Protein AF-A0A7S1RMP9-F1 (afdb_monomer)

Organism: Alexandrium catenella (NCBI:txid2925)

Sequence (318 aa):
YTEWGRHAESTKCSEEAVRMVRQKVSQDRFLLADSLSLLVRLRLEQILGEVGEEAPPPLKGKEAERAARKCQKEAKEALICARDVEDKHMMGWLAWQLGEVELRLGGDIEVATEMAAKSAAAGVECHDTSLQAQAALLEAEIEFMNQNVAAAMQSAQRALALANSNCDQESEAMVLHFLEHMEESVSNEPSRAPQRQEEGEKAKPQQKAPSRKDFAGISSNLDADMRPGKLHGSKVDKESFMKVIAETALANVGLGTIDFDTPLVETGMDSLHGVALRNQLQSLTGRLLPASIIFDYPSQRAIVSHLVQQSEREQMAN

Mean predicted aligned error: 17.64 Å

Foldseek 3Di:
DDVVVVLVVQLVVLVVQLVCCVPPVVPQLVSNLVSLLSNLVSLLCLQVQPDDPPGDDHDDDPVSLVSLVVSLVSLVSSLVSCVVVVDLQSNLSSLLSNLVSCLSSVHDLVSNLVSLVSNLVSCVVVVPLLSNLSSLQSQLSSCVVVVNNVSSVVSLVSSCVSCVVVVPPVSNVSSVVVVVVSVVVVVPPDPDDDDDDDDDDDDDDDDDDDDPVVPPCVVPPPDDDDDPDAPPDDPPDLVNLLVQLQVLLCVLLVDPRDDQPDFSVVSVQDLVSLQSSQVSCCVRHVDDDDSCLCVVQRGSSSSSVVSVVVSVVVVVVD

Solvent-accessible surface area (backbone atoms only — not comparable to full-atom values): 17644 Å² total; per-residue (Å²): 132,57,73,53,61,53,51,60,49,47,47,50,52,33,52,50,48,42,51,44,36,62,71,76,42,71,80,47,37,58,62,45,18,53,37,30,51,55,39,36,52,53,46,51,45,53,48,68,31,76,58,68,100,71,35,60,76,46,55,62,69,73,60,30,55,52,50,39,58,50,41,53,50,42,31,53,48,19,32,53,25,21,57,77,62,68,42,53,59,55,33,13,54,33,23,33,53,36,14,51,48,21,59,77,58,76,49,52,63,68,57,18,53,54,19,19,54,48,8,31,52,25,11,62,75,65,70,34,48,64,50,30,14,52,16,26,36,51,45,12,55,53,29,42,76,69,69,36,58,70,57,14,50,54,28,33,52,50,12,38,54,32,9,61,74,68,69,36,63,67,56,33,51,54,39,51,54,52,52,52,56,50,53,54,57,66,70,66,58,75,84,76,74,88,79,89,81,84,88,90,80,96,73,78,89,79,77,80,80,83,53,83,71,76,63,73,46,76,93,75,65,94,72,89,88,88,72,82,80,72,58,67,95,59,92,76,49,72,66,59,48,47,50,51,48,51,54,44,49,30,74,64,54,75,56,75,94,76,61,51,79,47,47,43,57,83,68,67,42,48,75,68,43,34,43,51,43,43,52,53,48,24,66,45,52,74,42,95,67,63,78,56,46,56,74,79,26,38,18,56,53,46,43,41,53,49,55,51,52,52,54,55,51,53,62,74,74,106

Structure (mmCIF, N/CA/C/O backbone):
data_AF-A0A7S1RMP9-F1
#
_entry.id   AF-A0A7S1RMP9-F1
#
loop_
_atom_site.group_PDB
_atom_site.id
_atom_site.type_symbol
_atom_site.label_atom_id
_atom_site.label_alt_id
_atom_site.label_comp_id
_atom_site.label_asym_id
_atom_site.label_entity_id
_atom_site.label_seq_id
_atom_site.pdbx_PDB_ins_code
_atom_site.Cartn_x
_atom_site.Cartn_y
_atom_site.Cartn_z
_atom_site.occupancy
_atom_site.B_iso_or_equiv
_atom_site.auth_seq_id
_atom_site.auth_comp_id
_atom_site.auth_asym_id
_atom_site.auth_atom_id
_atom_site.pdbx_PDB_model_num
ATOM 1 N N . TYR A 1 1 ? -22.495 -16.527 -9.848 1.00 39.50 1 TYR A N 1
ATOM 2 C CA . TYR A 1 1 ? -21.085 -16.726 -9.482 1.00 39.50 1 TYR A CA 1
ATOM 3 C C . TYR A 1 1 ? -20.702 -15.532 -8.642 1.00 39.50 1 TYR A C 1
ATOM 5 O O . TYR A 1 1 ? -20.634 -14.434 -9.177 1.00 39.50 1 TYR A O 1
ATOM 13 N N . THR A 1 2 ? -20.651 -15.729 -7.328 1.00 40.12 2 THR A N 1
ATOM 14 C CA . THR A 1 2 ? -20.358 -14.686 -6.338 1.00 40.12 2 THR A CA 1
ATOM 15 C C . THR A 1 2 ? -18.968 -14.098 -6.577 1.00 40.12 2 THR A C 1
ATOM 17 O O . THR A 1 2 ? -18.116 -14.751 -7.191 1.00 40.12 2 THR A O 1
ATOM 20 N N . GLU A 1 3 ? -18.729 -12.869 -6.119 1.00 42.94 3 GLU A N 1
ATOM 21 C CA . GLU A 1 3 ? -17.408 -12.219 -6.179 1.00 42.94 3 GLU A CA 1
ATOM 22 C C . GLU A 1 3 ? -16.313 -13.124 -5.603 1.00 42.94 3 GLU A C 1
ATOM 24 O O . GLU A 1 3 ? -15.242 -13.257 -6.190 1.00 42.94 3 GLU A O 1
ATOM 29 N N . TRP A 1 4 ? -16.646 -13.901 -4.575 1.00 47.25 4 TRP A N 1
ATOM 30 C CA . TRP A 1 4 ? -15.780 -14.913 -3.981 1.00 47.25 4 TRP A CA 1
ATOM 31 C C . TRP A 1 4 ? -15.295 -16.018 -4.935 1.00 47.25 4 TRP A C 1
ATOM 33 O O . TRP A 1 4 ? -14.116 -16.379 -4.915 1.00 47.25 4 TRP A O 1
ATOM 43 N N . GLY A 1 5 ? -16.177 -16.553 -5.789 1.00 50.34 5 GLY A N 1
ATOM 44 C CA . GLY A 1 5 ? -15.786 -17.556 -6.785 1.00 50.34 5 GLY A CA 1
ATOM 45 C C . GLY A 1 5 ? -14.704 -17.013 -7.720 1.00 50.34 5 GLY A C 1
ATOM 46 O O . GLY A 1 5 ? -13.762 -17.729 -8.043 1.00 50.34 5 GLY A O 1
ATOM 47 N N . ARG A 1 6 ? -14.783 -15.714 -8.041 1.00 56.53 6 ARG A N 1
ATOM 48 C CA . ARG A 1 6 ? -13.770 -15.004 -8.827 1.00 56.53 6 ARG A CA 1
ATOM 49 C C . ARG A 1 6 ? -12.472 -14.802 -8.040 1.00 56.53 6 ARG A C 1
ATOM 51 O O . ARG A 1 6 ? -11.421 -15.047 -8.608 1.00 56.53 6 ARG A O 1
ATOM 58 N N . HIS A 1 7 ? -12.507 -14.456 -6.749 1.00 59.31 7 HIS A N 1
ATOM 59 C CA . HIS A 1 7 ? -11.287 -14.292 -5.932 1.00 59.31 7 HIS A CA 1
ATOM 60 C C . HIS A 1 7 ? -10.522 -15.606 -5.698 1.00 59.31 7 HIS A C 1
ATOM 62 O O . HIS A 1 7 ? -9.305 -15.652 -5.869 1.00 59.31 7 HIS A O 1
ATOM 68 N N . ALA A 1 8 ? -11.208 -16.700 -5.353 1.00 61.12 8 ALA A N 1
ATOM 69 C CA . ALA A 1 8 ? -10.554 -17.996 -5.146 1.00 61.12 8 ALA A CA 1
ATOM 70 C C . ALA A 1 8 ? -9.988 -18.582 -6.453 1.00 61.12 8 ALA A C 1
ATOM 72 O O . ALA A 1 8 ? -8.940 -19.235 -6.442 1.00 61.12 8 ALA A O 1
ATOM 73 N N . GLU A 1 9 ?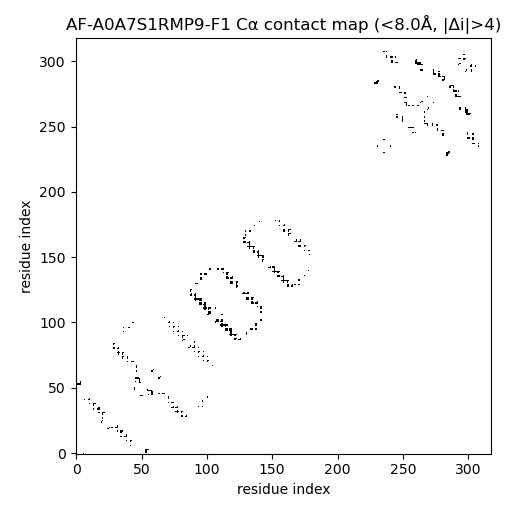 -10.669 -18.350 -7.578 1.00 69.44 9 GLU A N 1
ATOM 74 C CA . GLU A 1 9 ? -10.139 -18.647 -8.911 1.00 69.44 9 GLU A CA 1
ATOM 75 C C . GLU A 1 9 ? -8.943 -17.746 -9.241 1.00 69.44 9 GLU A C 1
ATOM 77 O O . GLU A 1 9 ? -7.921 -18.267 -9.676 1.00 69.44 9 GLU A O 1
ATOM 82 N N . SER A 1 10 ? -8.997 -16.446 -8.931 1.00 75.50 10 SER A N 1
ATOM 83 C CA . SE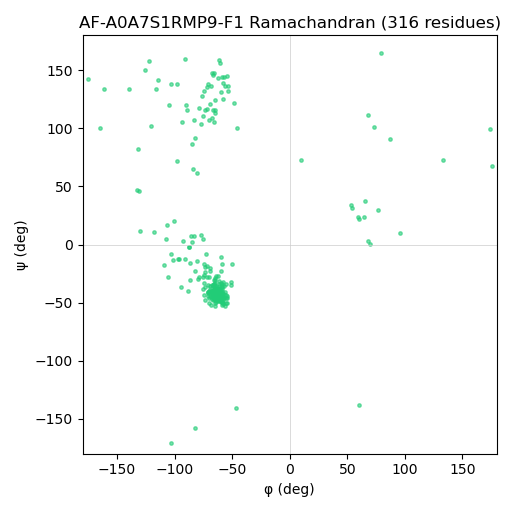R A 1 10 ? -7.879 -15.510 -9.115 1.00 75.50 10 SER A CA 1
ATOM 84 C C . SER A 1 10 ? -6.627 -15.932 -8.347 1.00 75.50 10 SER A C 1
ATOM 86 O O . SER A 1 10 ? -5.548 -15.963 -8.933 1.00 75.50 10 SER A O 1
ATOM 88 N N . THR A 1 11 ? -6.737 -16.338 -7.077 1.00 79.69 11 THR A N 1
ATOM 89 C CA . THR A 1 11 ? -5.570 -16.813 -6.311 1.00 79.69 11 THR A CA 1
ATOM 90 C C . THR A 1 11 ? -4.973 -18.074 -6.932 1.00 79.69 11 THR A C 1
ATOM 92 O O . THR A 1 11 ? -3.756 -18.158 -7.088 1.00 79.69 11 THR A O 1
ATOM 95 N N . LYS A 1 12 ? -5.802 -19.045 -7.343 1.00 80.94 12 LYS A N 1
ATOM 96 C CA . LYS A 1 12 ? -5.326 -20.271 -8.012 1.00 80.94 12 LYS A CA 1
ATOM 97 C C . LYS A 1 12 ? -4.654 -19.971 -9.351 1.00 80.94 12 LYS A C 1
ATOM 99 O O . LYS A 1 12 ? -3.574 -20.497 -9.610 1.00 80.94 12 LYS A O 1
ATOM 104 N N . CYS A 1 13 ? -5.253 -19.104 -10.165 1.00 81.31 13 CYS A N 1
ATOM 105 C CA . CYS A 1 13 ? -4.677 -18.647 -11.428 1.00 81.31 13 CYS A CA 1
ATOM 106 C C . CYS A 1 13 ? -3.318 -17.966 -11.203 1.00 81.31 13 CYS A C 1
ATOM 108 O O . CYS A 1 13 ? -2.358 -18.275 -11.906 1.00 81.31 13 CYS A O 1
ATOM 110 N N . SER A 1 14 ? -3.201 -17.111 -10.183 1.00 83.06 14 SER A N 1
ATOM 111 C CA . SER A 1 14 ? -1.939 -16.458 -9.808 1.00 83.06 14 SER A CA 1
ATOM 112 C C . SER A 1 14 ? -0.886 -17.455 -9.303 1.00 83.06 14 SER A C 1
ATOM 114 O O . SER A 1 14 ? 0.288 -17.350 -9.658 1.00 83.06 14 SER A O 1
ATOM 116 N N . GLU A 1 15 ? -1.273 -18.481 -8.535 1.00 87.31 15 GLU A N 1
ATOM 117 C CA . GLU A 1 15 ? -0.360 -19.563 -8.131 1.00 87.31 15 GLU A CA 1
ATOM 118 C C . GLU A 1 15 ? 0.159 -20.368 -9.333 1.00 87.31 15 GLU A C 1
ATOM 120 O O . GLU A 1 15 ? 1.349 -20.704 -9.396 1.00 87.31 15 GLU A O 1
ATOM 125 N N . GLU A 1 16 ? -0.714 -20.676 -10.293 1.00 85.75 16 GLU A N 1
ATOM 126 C CA . GLU A 1 16 ? -0.336 -21.345 -11.538 1.00 85.75 16 GLU A CA 1
ATOM 127 C C . GLU A 1 16 ? 0.578 -20.468 -12.395 1.00 85.75 16 GLU A C 1
ATOM 129 O O . GLU A 1 16 ? 1.586 -20.971 -12.897 1.00 85.75 16 GLU A O 1
ATOM 134 N N . ALA A 1 17 ? 0.302 -19.165 -12.491 1.00 83.44 17 ALA A N 1
ATOM 135 C CA . ALA A 1 17 ? 1.151 -18.207 -13.192 1.00 83.44 17 ALA A CA 1
ATOM 136 C C . ALA A 1 17 ? 2.565 -18.174 -12.593 1.00 83.44 17 ALA A C 1
ATOM 138 O O . ALA A 1 17 ? 3.534 -18.432 -13.308 1.00 83.44 17 ALA A O 1
ATOM 139 N N . VAL A 1 18 ? 2.699 -17.997 -11.272 1.00 87.25 18 VAL A N 1
ATOM 140 C CA . VAL A 1 18 ? 4.004 -18.035 -10.581 1.00 87.25 18 VAL A CA 1
ATOM 141 C C . VAL A 1 18 ? 4.720 -19.366 -10.827 1.00 87.25 18 VAL A C 1
ATOM 143 O O . VAL A 1 18 ? 5.924 -19.397 -11.102 1.00 87.25 18 VAL A O 1
ATOM 146 N N . ARG A 1 19 ? 3.999 -20.495 -10.774 1.00 89.06 19 ARG A N 1
ATOM 147 C CA . ARG A 1 19 ? 4.573 -21.816 -11.071 1.00 89.06 19 ARG A CA 1
ATOM 148 C C . ARG A 1 19 ? 5.077 -21.903 -12.511 1.00 89.06 19 ARG A C 1
ATOM 150 O O . ARG A 1 19 ? 6.158 -22.448 -12.736 1.00 89.06 19 ARG A O 1
ATOM 157 N N . MET A 1 20 ? 4.316 -21.391 -13.473 1.00 85.31 20 MET A N 1
ATOM 158 C CA . MET A 1 20 ? 4.696 -21.377 -14.882 1.00 85.31 20 MET A CA 1
ATOM 159 C C . MET A 1 20 ? 5.908 -20.486 -15.131 1.00 85.31 20 MET A C 1
ATOM 161 O O . MET A 1 20 ? 6.823 -20.934 -15.819 1.00 85.31 20 MET A O 1
ATOM 165 N N . VAL A 1 21 ? 5.963 -19.290 -14.541 1.00 84.62 21 VAL A N 1
ATOM 166 C CA . VAL A 1 21 ? 7.116 -18.382 -14.655 1.00 84.62 21 VAL A CA 1
ATOM 167 C C . VAL A 1 21 ? 8.371 -19.054 -14.100 1.00 84.62 21 VAL A C 1
ATOM 169 O O . VAL A 1 21 ? 9.366 -19.166 -14.815 1.00 84.62 21 VAL A O 1
ATOM 172 N N . ARG A 1 22 ? 8.296 -19.649 -12.899 1.00 85.56 22 ARG A N 1
ATOM 173 C CA . ARG A 1 22 ? 9.414 -20.407 -12.302 1.00 85.56 22 ARG A CA 1
ATOM 174 C C . ARG A 1 22 ? 9.913 -21.558 -13.185 1.00 85.56 22 ARG A C 1
ATOM 176 O O . ARG A 1 22 ? 11.105 -21.850 -13.179 1.00 85.56 22 ARG A O 1
ATOM 183 N N . GLN A 1 23 ? 9.019 -22.238 -13.907 1.00 84.25 23 GLN A N 1
ATOM 184 C CA . GLN A 1 23 ? 9.362 -23.417 -14.715 1.00 84.25 23 GLN A CA 1
ATOM 185 C C . GLN A 1 23 ? 9.800 -23.093 -16.148 1.00 84.25 23 GLN A C 1
ATOM 187 O O . GLN A 1 23 ? 10.684 -23.764 -16.674 1.00 84.25 23 GLN A O 1
ATOM 192 N N . LYS A 1 24 ? 9.144 -22.131 -16.803 1.00 71.69 24 LYS A N 1
ATOM 193 C CA . LYS A 1 24 ? 9.275 -21.874 -18.248 1.00 71.69 24 LYS A CA 1
ATOM 194 C C . LYS A 1 24 ? 10.089 -20.629 -18.572 1.00 71.69 24 LYS A C 1
ATOM 196 O O . LYS A 1 24 ? 10.684 -20.576 -19.641 1.00 71.69 24 LYS A O 1
ATOM 20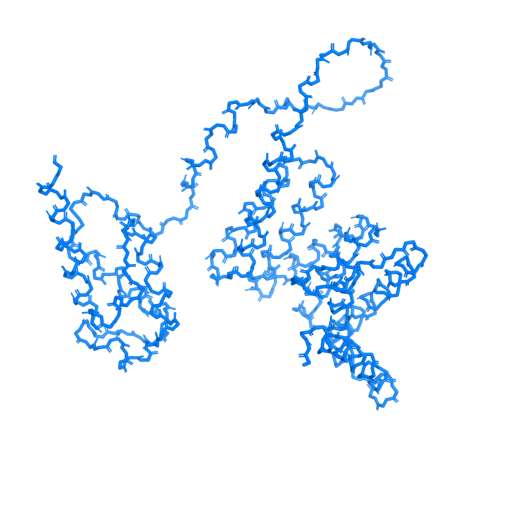1 N N . VAL A 1 25 ? 10.104 -19.648 -17.673 1.00 62.50 25 VAL A N 1
ATOM 202 C CA . VAL A 1 25 ? 10.737 -18.339 -17.880 1.00 62.50 25 VAL A CA 1
ATOM 203 C C . VAL A 1 25 ? 11.618 -18.017 -16.672 1.00 62.50 25 VAL A C 1
ATOM 205 O O . VAL A 1 25 ? 11.587 -16.925 -16.122 1.00 62.50 25 VAL A O 1
ATOM 208 N N . SER A 1 26 ? 12.410 -19.000 -16.232 1.00 61.75 26 SER A N 1
ATOM 209 C CA . SER A 1 26 ? 13.192 -18.939 -14.988 1.00 61.75 26 SER A CA 1
ATOM 210 C C . SER A 1 26 ? 14.211 -17.791 -14.921 1.00 61.75 26 SER A C 1
ATOM 212 O O . SER A 1 26 ? 14.771 -17.546 -13.855 1.00 61.75 26 SER A O 1
ATOM 214 N N . GLN A 1 27 ? 14.452 -17.097 -16.038 1.00 69.69 27 GLN A N 1
ATOM 215 C CA . GLN A 1 27 ? 15.348 -15.945 -16.132 1.00 69.69 27 GLN A CA 1
ATOM 216 C C . GLN A 1 27 ? 14.628 -14.588 -16.140 1.00 69.69 27 GLN A C 1
ATOM 218 O O . GLN A 1 27 ? 15.292 -13.575 -15.936 1.00 69.69 27 GLN A O 1
ATOM 223 N N . ASP A 1 28 ? 13.305 -14.535 -16.336 1.00 84.94 28 ASP A N 1
ATOM 224 C CA . ASP A 1 28 ? 12.565 -13.268 -16.315 1.00 84.94 28 ASP A CA 1
ATOM 225 C C . ASP A 1 28 ? 12.199 -12.897 -14.875 1.00 84.94 28 ASP A C 1
ATOM 227 O O . ASP A 1 28 ? 11.150 -13.257 -14.331 1.00 84.94 28 ASP A O 1
ATOM 231 N N . ARG A 1 29 ? 13.149 -12.215 -14.229 1.00 86.69 29 ARG A N 1
ATOM 232 C CA . ARG A 1 29 ? 13.037 -11.752 -12.845 1.00 86.69 29 ARG A CA 1
ATOM 233 C C . ARG A 1 29 ? 11.930 -10.715 -12.665 1.00 86.69 29 ARG A C 1
ATOM 235 O O . ARG A 1 29 ? 11.300 -10.720 -11.612 1.00 86.69 29 ARG A O 1
ATOM 242 N N . PHE A 1 30 ? 11.672 -9.883 -13.674 1.00 87.44 30 PHE A N 1
ATOM 243 C CA . PHE A 1 30 ? 10.626 -8.862 -13.617 1.00 87.44 30 PHE A CA 1
ATOM 244 C C . PHE A 1 30 ? 9.248 -9.518 -13.593 1.00 87.44 30 PHE A C 1
ATOM 246 O O . PHE A 1 30 ? 8.470 -9.289 -12.669 1.00 87.44 30 PHE A O 1
ATOM 253 N N . LEU A 1 31 ? 8.981 -10.417 -14.545 1.00 86.19 31 LEU A N 1
ATOM 254 C CA . LEU A 1 31 ? 7.705 -11.128 -14.613 1.00 86.19 31 LEU A CA 1
ATOM 255 C C . LEU A 1 31 ? 7.454 -11.973 -13.357 1.00 86.19 31 LEU A C 1
ATOM 257 O O . LEU A 1 31 ? 6.317 -12.085 -12.897 1.00 86.19 31 LEU A O 1
ATOM 261 N N . LEU A 1 32 ? 8.509 -12.562 -12.784 1.00 87.38 32 LEU A N 1
ATOM 262 C CA . LEU A 1 32 ? 8.403 -13.300 -11.527 1.00 87.38 32 LEU A CA 1
ATOM 263 C C . LEU A 1 32 ? 8.071 -12.379 -10.345 1.00 87.38 32 LEU A C 1
ATOM 265 O O . LEU A 1 32 ? 7.216 -12.741 -9.539 1.00 87.38 32 LEU A O 1
ATOM 269 N N . ALA A 1 33 ? 8.717 -11.214 -10.245 1.00 86.75 33 ALA A N 1
ATOM 270 C CA . ALA A 1 33 ? 8.448 -10.232 -9.196 1.00 86.75 33 ALA A CA 1
ATOM 271 C C . ALA A 1 33 ? 7.000 -9.721 -9.259 1.00 86.75 33 ALA A C 1
ATOM 273 O O . ALA A 1 33 ? 6.304 -9.741 -8.244 1.00 86.75 33 ALA A O 1
ATOM 274 N N . ASP A 1 34 ? 6.528 -9.359 -10.452 1.00 86.75 34 ASP A N 1
ATOM 275 C CA . ASP A 1 34 ? 5.163 -8.873 -10.687 1.00 86.75 34 ASP A CA 1
ATOM 276 C C . ASP A 1 34 ? 4.109 -9.950 -10.367 1.00 86.75 34 ASP A C 1
ATOM 278 O O . ASP A 1 34 ? 3.168 -9.728 -9.601 1.00 86.75 34 ASP A O 1
ATOM 282 N N . SER A 1 35 ? 4.336 -11.183 -10.836 1.00 87.38 35 SER A N 1
ATOM 283 C CA . SER A 1 35 ? 3.447 -12.318 -10.543 1.00 87.38 35 SER A CA 1
ATOM 284 C C . SER A 1 35 ? 3.378 -12.638 -9.044 1.00 87.38 35 SER A C 1
ATOM 286 O O . SER A 1 35 ? 2.315 -12.984 -8.524 1.00 87.38 35 SER A O 1
ATOM 288 N N . LEU A 1 36 ? 4.510 -12.545 -8.333 1.00 90.19 36 LEU A N 1
ATOM 289 C CA . LEU A 1 36 ? 4.552 -12.733 -6.883 1.00 90.19 36 LEU A CA 1
ATOM 290 C C . LEU A 1 36 ? 3.859 -11.581 -6.143 1.00 90.19 36 LEU A C 1
ATOM 292 O O . LEU A 1 36 ? 3.151 -11.856 -5.178 1.00 90.19 36 LEU A O 1
ATOM 296 N N . SER A 1 37 ? 4.002 -10.334 -6.607 1.00 89.12 37 SER A N 1
ATOM 297 C CA . SER A 1 37 ? 3.312 -9.162 -6.045 1.00 89.12 37 SER A CA 1
ATOM 298 C C . SER A 1 37 ? 1.796 -9.358 -6.031 1.00 89.12 37 SER A C 1
ATOM 300 O O . SER A 1 37 ? 1.147 -9.227 -4.990 1.00 89.12 37 SER A O 1
ATOM 302 N N . LEU A 1 38 ? 1.234 -9.759 -7.176 1.00 88.06 38 LEU A N 1
ATOM 303 C CA . LEU A 1 38 ? -0.198 -10.016 -7.305 1.00 88.06 38 LEU A CA 1
ATOM 304 C C . LEU A 1 38 ? -0.655 -11.168 -6.399 1.00 88.06 38 LEU A C 1
ATOM 306 O O . LEU A 1 38 ? -1.686 -11.071 -5.733 1.00 88.06 38 LEU A O 1
ATOM 310 N N . LEU A 1 39 ? 0.116 -12.259 -6.346 1.00 88.38 39 LEU A N 1
ATOM 311 C CA . LEU A 1 39 ? -0.203 -13.408 -5.498 1.00 88.38 39 LEU A CA 1
ATOM 312 C C . LEU A 1 39 ? -0.188 -13.052 -4.004 1.00 88.38 39 LEU A C 1
ATOM 314 O O . LEU A 1 39 ? -1.047 -13.525 -3.258 1.00 88.38 39 LEU A O 1
ATOM 318 N N . VAL A 1 40 ? 0.775 -12.238 -3.568 1.00 90.56 40 VAL A N 1
ATOM 319 C CA . VAL A 1 40 ? 0.899 -11.785 -2.177 1.00 90.56 40 VAL A CA 1
ATOM 320 C C . VAL A 1 40 ? -0.318 -10.959 -1.769 1.00 90.56 40 VAL A C 1
ATOM 322 O O . VAL A 1 40 ? -0.926 -11.281 -0.749 1.00 90.56 40 VAL A O 1
ATOM 325 N N . ARG A 1 41 ? -0.732 -9.983 -2.588 1.00 88.38 41 ARG A N 1
ATOM 326 C CA . ARG A 1 41 ? -1.935 -9.169 -2.331 1.00 88.38 41 ARG A CA 1
ATOM 327 C C . ARG A 1 41 ? -3.189 -10.023 -2.160 1.00 88.38 41 ARG A C 1
ATOM 329 O O . ARG A 1 41 ? -3.836 -9.971 -1.120 1.00 88.38 41 ARG A O 1
ATOM 336 N N . LEU A 1 42 ? -3.465 -10.897 -3.131 1.00 84.44 42 LEU A N 1
ATOM 337 C CA . LEU A 1 42 ? -4.641 -11.778 -3.099 1.00 84.44 42 LEU A CA 1
ATOM 338 C C . LEU A 1 42 ? -4.657 -12.694 -1.867 1.00 84.44 42 LEU A C 1
ATOM 340 O O . LEU A 1 42 ? -5.712 -13.030 -1.330 1.00 84.44 42 LEU A O 1
ATOM 344 N N . ARG A 1 43 ? -3.482 -13.131 -1.406 1.00 87.00 43 ARG A N 1
ATOM 345 C CA . ARG A 1 43 ? -3.380 -13.941 -0.191 1.00 87.00 43 ARG A CA 1
ATOM 346 C C . ARG A 1 43 ? -3.551 -13.138 1.079 1.00 87.00 43 ARG A C 1
ATOM 348 O O . ARG A 1 43 ? -4.128 -13.676 2.019 1.00 87.00 43 ARG A O 1
ATOM 355 N N . LEU A 1 44 ? -3.030 -11.917 1.130 1.00 85.81 44 LEU A N 1
ATOM 356 C CA . LEU A 1 44 ? -3.220 -11.033 2.271 1.00 85.81 44 LEU A CA 1
ATOM 357 C C . LEU A 1 44 ? -4.719 -10.795 2.492 1.00 85.81 44 LEU A C 1
ATOM 359 O O . LEU A 1 44 ? -5.224 -11.100 3.571 1.00 85.81 44 LEU A O 1
ATOM 363 N N . GLU A 1 45 ? -5.439 -10.436 1.426 1.00 80.88 45 GLU A N 1
ATOM 364 C CA . GLU A 1 45 ? -6.902 -10.291 1.416 1.00 80.88 45 GLU A CA 1
ATOM 365 C C . GLU A 1 45 ? -7.610 -11.566 1.907 1.00 80.88 45 GLU A C 1
ATOM 367 O O .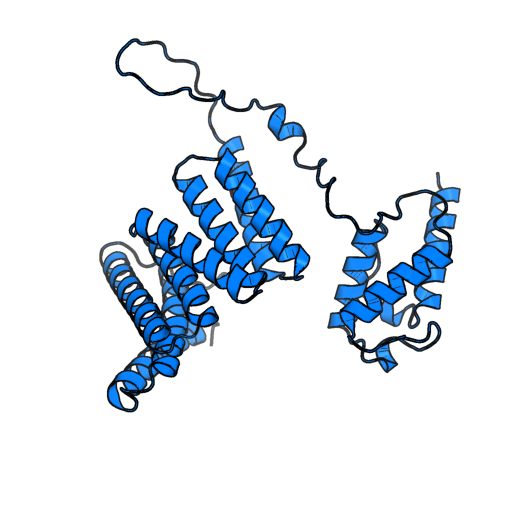 GLU A 1 45 ? -8.500 -11.513 2.756 1.00 80.88 45 GLU A O 1
ATOM 372 N N . GLN A 1 46 ? -7.185 -12.741 1.425 1.00 79.81 46 GLN A N 1
ATOM 373 C CA . GLN A 1 46 ? -7.768 -14.024 1.825 1.00 79.81 46 GLN A CA 1
ATOM 374 C C . GLN A 1 46 ? -7.510 -14.375 3.300 1.00 79.81 46 GLN A C 1
ATOM 376 O O . GLN A 1 46 ? -8.343 -15.027 3.933 1.00 79.81 46 GLN A O 1
ATOM 381 N N . ILE A 1 47 ? -6.344 -14.015 3.840 1.00 82.31 47 ILE A N 1
ATOM 382 C CA . ILE A 1 47 ? -5.982 -14.305 5.232 1.00 82.31 47 ILE A CA 1
ATOM 383 C C . ILE A 1 47 ? -6.737 -13.372 6.185 1.00 82.31 47 ILE A C 1
ATOM 385 O O . ILE A 1 47 ? -7.241 -13.853 7.202 1.00 82.31 47 ILE A O 1
ATOM 389 N N . LEU A 1 48 ? -6.825 -12.080 5.852 1.00 77.00 48 LEU A N 1
ATOM 390 C CA . LEU A 1 48 ? -7.459 -11.055 6.687 1.00 77.00 48 LEU A CA 1
ATOM 391 C C . LEU A 1 48 ? -8.993 -11.061 6.578 1.00 77.00 48 LEU A C 1
ATOM 393 O O . LEU A 1 48 ? -9.672 -10.774 7.561 1.00 77.00 48 LEU A O 1
ATOM 397 N N . GLY A 1 49 ? -9.545 -11.469 5.431 1.00 69.25 49 GLY A N 1
ATOM 398 C CA . GLY A 1 49 ? -10.992 -11.518 5.202 1.00 69.25 49 GLY A CA 1
ATOM 399 C C . GLY A 1 49 ? -11.619 -10.143 4.936 1.00 69.25 49 GLY A C 1
ATOM 400 O O . GLY A 1 49 ? -12.778 -9.934 5.277 1.00 69.25 49 GLY A O 1
ATOM 401 N N . GLU A 1 50 ? -10.867 -9.209 4.349 1.00 59.16 50 GLU A N 1
ATOM 402 C CA . GLU A 1 50 ? -11.220 -7.778 4.256 1.00 59.16 50 GLU A CA 1
ATOM 403 C C . GLU A 1 50 ? -12.170 -7.393 3.093 1.00 59.16 50 GLU A C 1
ATOM 405 O O . GLU A 1 50 ? -12.429 -6.210 2.898 1.00 59.16 50 GLU A O 1
ATOM 410 N N . VAL A 1 51 ? -12.749 -8.335 2.326 1.00 50.72 51 VAL A N 1
ATOM 411 C CA . VAL A 1 51 ? -13.524 -7.989 1.105 1.00 50.72 51 VAL A CA 1
ATOM 412 C C . VAL A 1 51 ? -14.989 -8.449 1.125 1.00 50.72 51 VAL A C 1
ATOM 414 O O . VAL A 1 51 ? -15.297 -9.593 0.791 1.00 50.72 51 VAL A O 1
ATOM 417 N N . GLY A 1 52 ? -15.895 -7.499 1.395 1.00 48.38 52 GLY A N 1
ATOM 418 C CA . GLY A 1 52 ? -17.336 -7.574 1.099 1.00 48.38 52 GLY A CA 1
ATOM 419 C C . GLY A 1 52 ? -18.186 -8.402 2.075 1.00 48.38 52 GLY A C 1
ATOM 420 O O . GLY A 1 52 ? -17.679 -9.211 2.845 1.00 48.38 52 GLY A O 1
ATOM 421 N N . GLU A 1 53 ? -19.516 -8.234 2.024 1.00 46.28 53 GLU A N 1
ATOM 422 C CA . GLU A 1 53 ? -20.473 -8.988 2.866 1.00 46.28 53 GLU A CA 1
ATOM 423 C C . GLU A 1 53 ? -20.392 -10.521 2.662 1.00 46.28 53 GLU A C 1
ATOM 425 O O . GLU A 1 53 ? -20.853 -11.288 3.508 1.00 46.28 53 GLU A O 1
ATOM 430 N N . GLU A 1 54 ? -19.770 -10.974 1.565 1.00 50.28 54 GLU A N 1
ATOM 431 C CA . GLU A 1 54 ? -19.532 -12.383 1.218 1.00 50.28 54 GLU A CA 1
ATOM 432 C C . GLU A 1 54 ? -18.060 -12.832 1.394 1.00 50.28 54 GLU A C 1
ATOM 434 O O . GLU A 1 54 ? -17.669 -13.876 0.857 1.00 50.28 54 GLU A O 1
ATOM 439 N N . ALA A 1 55 ? -17.230 -12.077 2.130 1.00 52.19 55 ALA A N 1
ATOM 440 C CA . ALA A 1 55 ? -15.841 -12.447 2.417 1.00 52.19 55 ALA A CA 1
ATOM 441 C C . ALA A 1 55 ? -15.753 -13.859 3.034 1.00 52.19 55 ALA A C 1
ATOM 443 O O . ALA A 1 55 ? -16.532 -14.195 3.937 1.00 52.19 55 ALA A O 1
ATOM 444 N N . PRO A 1 56 ? -14.797 -14.712 2.612 1.00 54.53 56 PRO A N 1
ATOM 445 C CA . PRO A 1 56 ? -14.574 -15.972 3.297 1.00 54.53 56 PRO A CA 1
ATOM 446 C C . PRO A 1 56 ? -14.139 -15.679 4.736 1.00 54.53 56 PRO A C 1
ATOM 448 O O . PRO A 1 56 ? -13.386 -14.731 4.968 1.00 54.53 56 PRO A O 1
ATOM 451 N N . PRO A 1 57 ? -14.568 -16.495 5.715 1.00 59.62 57 PRO A N 1
ATOM 452 C CA . PRO A 1 57 ? -14.119 -16.309 7.081 1.00 59.62 57 PRO A CA 1
ATOM 453 C C . PRO A 1 57 ? -12.586 -16.397 7.122 1.00 59.62 57 PRO A C 1
ATOM 455 O O . PRO A 1 57 ? -12.017 -17.275 6.460 1.00 59.62 57 PRO A O 1
ATOM 458 N N . PRO A 1 58 ? -11.919 -15.532 7.907 1.00 66.88 58 PRO A N 1
ATOM 459 C CA . PRO A 1 58 ? -10.467 -15.529 7.993 1.00 66.88 58 PRO A CA 1
ATOM 460 C C . PRO A 1 58 ? -9.964 -16.909 8.418 1.00 66.88 58 PRO A C 1
ATOM 462 O O . PRO A 1 58 ? -10.603 -17.602 9.225 1.00 66.88 58 PRO A O 1
ATOM 465 N N . LEU A 1 59 ? -8.810 -17.312 7.880 1.00 70.12 59 LEU A N 1
ATOM 466 C CA . LEU A 1 59 ? -8.153 -18.550 8.297 1.00 70.12 59 LEU A CA 1
ATOM 467 C C . LEU A 1 59 ? -7.865 -18.484 9.804 1.00 70.12 59 LEU A C 1
ATOM 469 O O . LEU A 1 59 ? -7.518 -17.431 10.338 1.00 70.12 59 LEU A O 1
ATOM 473 N N . LYS A 1 60 ? -7.976 -19.615 10.513 1.00 74.31 60 LYS A N 1
ATOM 474 C CA . LYS A 1 60 ? -7.743 -19.669 11.968 1.00 74.31 60 LYS A CA 1
ATOM 475 C C . LYS A 1 60 ? -6.707 -20.718 12.357 1.00 74.31 60 LYS A C 1
ATOM 477 O O . LYS A 1 60 ? -6.555 -21.756 11.714 1.00 74.31 60 LYS A O 1
ATOM 482 N N . GLY A 1 61 ? -6.007 -20.449 13.458 1.00 80.38 61 GLY A N 1
ATOM 483 C CA . GLY A 1 61 ? -5.042 -21.367 14.060 1.00 80.38 61 GLY A CA 1
ATOM 484 C C . GLY A 1 61 ? -3.887 -21.731 13.123 1.00 80.38 61 GLY A C 1
ATOM 485 O O . GLY A 1 61 ? -3.352 -20.890 12.405 1.00 80.38 61 GLY A O 1
ATOM 486 N N . LYS A 1 62 ? -3.509 -23.013 13.110 1.00 83.19 62 LYS A N 1
ATOM 487 C CA . LYS A 1 62 ? -2.319 -23.499 12.387 1.00 83.19 62 LYS A CA 1
ATOM 488 C C . LYS A 1 62 ? -2.379 -23.305 10.869 1.00 83.19 62 LYS A C 1
ATOM 490 O O . LYS A 1 62 ? -1.332 -23.221 10.229 1.00 83.19 62 LYS A O 1
ATOM 495 N N . GLU A 1 63 ? -3.573 -23.267 10.278 1.00 80.62 63 GLU A N 1
ATOM 496 C CA . GLU A 1 63 ? -3.725 -23.019 8.839 1.00 80.62 63 GLU A CA 1
ATOM 497 C C . GLU A 1 63 ? -3.403 -21.566 8.486 1.00 80.62 63 GLU A C 1
ATOM 499 O O . GLU A 1 63 ? -2.670 -21.333 7.524 1.00 80.62 63 GLU A O 1
ATOM 504 N N . ALA A 1 64 ? -3.853 -20.614 9.311 1.00 80.00 64 ALA A N 1
ATOM 505 C CA . ALA A 1 64 ? -3.519 -19.199 9.169 1.00 80.00 64 ALA A CA 1
ATOM 506 C C . ALA A 1 64 ? -2.010 -18.966 9.304 1.00 80.00 64 ALA A C 1
ATOM 508 O O . ALA A 1 64 ? -1.400 -18.362 8.428 1.00 80.00 64 ALA A O 1
ATOM 509 N N . GLU A 1 65 ? -1.380 -19.541 10.334 1.00 82.56 65 GLU A N 1
ATOM 510 C CA . GLU A 1 65 ? 0.072 -19.433 10.544 1.00 82.56 65 GLU A CA 1
ATOM 511 C C . GLU A 1 65 ? 0.872 -19.985 9.355 1.00 82.56 65 GLU A C 1
ATOM 513 O O . GLU A 1 65 ? 1.892 -19.424 8.946 1.00 82.56 65 GLU A O 1
ATOM 518 N N . ARG A 1 66 ? 0.421 -21.104 8.774 1.00 87.12 66 ARG A N 1
ATOM 519 C CA . ARG A 1 66 ? 1.077 -21.704 7.608 1.00 87.12 66 ARG A CA 1
ATOM 520 C C . ARG A 1 66 ? 0.905 -20.839 6.360 1.00 87.12 66 ARG A C 1
ATOM 522 O O . ARG A 1 66 ? 1.869 -20.700 5.604 1.00 87.12 66 ARG A O 1
ATOM 529 N N . ALA A 1 67 ? -0.288 -20.287 6.144 1.00 86.12 67 ALA A N 1
ATOM 530 C CA . ALA A 1 67 ? -0.573 -19.381 5.035 1.00 86.12 67 ALA A CA 1
ATOM 531 C C . ALA A 1 67 ? 0.242 -18.084 5.153 1.00 86.12 67 ALA A C 1
ATOM 533 O O . ALA A 1 67 ? 0.900 -17.701 4.186 1.00 86.12 67 ALA A O 1
ATOM 534 N N . ALA A 1 68 ? 0.310 -17.497 6.351 1.00 86.75 68 ALA A N 1
ATOM 535 C CA . ALA A 1 68 ? 1.106 -16.311 6.657 1.00 86.75 68 ALA A CA 1
ATOM 536 C C . ALA A 1 68 ? 2.594 -16.514 6.354 1.00 86.75 68 ALA A C 1
ATOM 538 O O . ALA A 1 68 ? 3.177 -15.775 5.564 1.00 86.75 68 ALA A O 1
ATOM 539 N N . ARG A 1 69 ? 3.195 -17.599 6.866 1.00 89.56 69 ARG A N 1
ATOM 540 C CA . ARG A 1 69 ? 4.603 -17.935 6.581 1.00 89.56 69 ARG A CA 1
ATOM 541 C C . ARG A 1 69 ? 4.874 -18.149 5.093 1.00 89.56 69 ARG A C 1
ATOM 543 O O . ARG A 1 69 ? 5.987 -17.902 4.632 1.00 89.56 69 ARG A O 1
ATOM 550 N N . LYS A 1 70 ? 3.902 -18.680 4.344 1.00 90.94 70 LYS A N 1
ATOM 551 C CA . LYS A 1 70 ? 4.022 -18.867 2.890 1.00 90.94 70 LYS A CA 1
ATOM 552 C C . LYS A 1 70 ? 3.967 -17.512 2.172 1.00 90.94 70 LYS A C 1
ATOM 554 O O . LYS A 1 70 ? 4.818 -17.270 1.325 1.00 90.94 70 LYS A O 1
ATOM 559 N N . CYS A 1 71 ? 3.035 -16.640 2.561 1.00 91.50 71 CYS A N 1
ATOM 560 C CA . CYS A 1 71 ? 2.894 -15.279 2.038 1.00 91.50 71 CYS A CA 1
ATOM 561 C C . CYS A 1 71 ? 4.166 -14.442 2.272 1.00 91.50 71 CYS A C 1
ATOM 563 O O . CYS A 1 71 ? 4.749 -13.928 1.324 1.00 91.50 71 CYS A O 1
ATOM 565 N N . GLN A 1 72 ? 4.693 -14.437 3.502 1.00 90.81 72 GLN A N 1
ATOM 566 C CA . GLN A 1 72 ? 5.949 -13.757 3.858 1.00 90.81 72 GLN A CA 1
ATOM 567 C C . GLN A 1 72 ? 7.144 -14.211 3.006 1.00 90.81 72 GLN A C 1
ATOM 569 O O . GLN A 1 72 ? 7.975 -13.402 2.598 1.00 90.81 72 GLN A O 1
ATOM 574 N N . LYS A 1 73 ? 7.260 -15.518 2.726 1.00 92.00 73 LYS A N 1
ATOM 575 C CA . LYS A 1 73 ? 8.339 -16.047 1.875 1.00 92.00 73 LYS A CA 1
ATOM 576 C C . LYS A 1 73 ? 8.227 -15.563 0.433 1.00 92.00 73 LYS A C 1
ATOM 578 O O . LYS A 1 73 ? 9.246 -15.235 -0.163 1.00 92.00 73 LYS A O 1
ATOM 583 N N . GLU A 1 74 ? 7.015 -15.534 -0.109 1.00 93.12 74 GLU A N 1
ATOM 584 C CA . GLU A 1 74 ? 6.753 -15.072 -1.475 1.00 93.12 74 GLU A CA 1
ATOM 585 C C . GLU A 1 74 ? 6.986 -13.562 -1.613 1.00 93.12 74 GLU A C 1
ATOM 587 O O . GLU A 1 74 ? 7.625 -13.149 -2.575 1.00 93.12 74 GLU A O 1
ATOM 592 N N . ALA A 1 75 ? 6.596 -12.759 -0.617 1.00 92.81 75 ALA A N 1
ATOM 593 C CA . ALA A 1 75 ? 6.895 -11.325 -0.578 1.00 92.81 75 ALA A CA 1
ATOM 594 C C . ALA A 1 75 ? 8.412 -11.049 -0.550 1.00 92.81 75 ALA A C 1
ATOM 596 O O . ALA A 1 75 ? 8.919 -10.224 -1.312 1.00 92.81 75 ALA A O 1
ATOM 597 N N . LYS A 1 76 ? 9.174 -11.807 0.255 1.00 93.50 76 LYS A N 1
ATOM 598 C CA . LYS A 1 76 ? 10.650 -11.727 0.279 1.00 93.50 76 LYS A CA 1
ATOM 599 C C . LYS A 1 76 ? 11.271 -12.117 -1.063 1.00 93.50 76 LYS A C 1
ATOM 601 O O . LYS A 1 76 ? 12.213 -11.471 -1.513 1.00 93.50 76 LYS A O 1
ATOM 606 N N . GLU A 1 77 ? 10.758 -13.164 -1.706 1.00 92.88 77 GLU A N 1
ATOM 607 C CA . GLU A 1 77 ? 11.219 -13.589 -3.032 1.00 92.88 77 GLU A CA 1
ATOM 608 C C . GLU A 1 77 ? 10.926 -12.534 -4.105 1.00 92.88 77 GLU A C 1
ATOM 610 O O . GLU A 1 77 ? 11.802 -12.270 -4.928 1.00 92.88 77 GLU A O 1
ATOM 615 N N . ALA A 1 78 ? 9.751 -11.895 -4.065 1.00 91.06 78 ALA A N 1
ATOM 616 C CA . ALA A 1 78 ? 9.389 -10.813 -4.979 1.00 91.06 78 ALA A CA 1
ATOM 617 C C . ALA A 1 78 ? 10.396 -9.661 -4.883 1.00 91.06 78 ALA A C 1
ATOM 619 O O . ALA A 1 78 ? 10.972 -9.255 -5.893 1.00 91.06 78 ALA A O 1
ATOM 620 N N . LEU A 1 79 ? 10.684 -9.200 -3.661 1.00 90.44 79 LEU A N 1
ATOM 621 C CA . LEU A 1 79 ? 11.637 -8.117 -3.420 1.00 90.44 79 LEU A CA 1
ATOM 622 C C . LEU A 1 79 ? 13.062 -8.473 -3.881 1.00 90.44 79 LEU A C 1
ATOM 624 O O . LEU A 1 79 ? 13.763 -7.630 -4.442 1.00 90.44 79 LEU A O 1
ATOM 628 N N . ILE A 1 80 ? 13.496 -9.725 -3.689 1.00 89.12 80 ILE A N 1
ATOM 629 C CA . ILE A 1 80 ? 14.785 -10.207 -4.216 1.00 89.12 80 ILE A CA 1
ATOM 630 C C . ILE A 1 80 ? 14.797 -10.144 -5.746 1.00 89.12 80 ILE A C 1
ATOM 632 O O . ILE A 1 80 ? 15.780 -9.685 -6.321 1.00 89.12 80 ILE A O 1
ATOM 636 N N . CYS A 1 81 ? 13.719 -10.582 -6.401 1.00 86.62 81 CYS A N 1
ATOM 637 C CA . CYS A 1 81 ? 13.623 -10.541 -7.857 1.00 86.62 81 CYS A CA 1
ATOM 638 C C . CYS A 1 81 ? 13.659 -9.103 -8.386 1.00 86.62 81 CYS A C 1
ATOM 640 O O . CYS A 1 81 ? 14.376 -8.845 -9.344 1.00 86.62 81 CYS A O 1
ATOM 642 N N . ALA A 1 82 ? 12.978 -8.159 -7.734 1.00 86.56 82 ALA A N 1
ATOM 643 C CA . ALA A 1 82 ? 13.027 -6.750 -8.124 1.00 86.56 82 ALA A CA 1
ATOM 644 C C . ALA A 1 82 ? 14.414 -6.125 -7.960 1.00 86.56 82 ALA A C 1
ATOM 646 O O . ALA A 1 82 ? 14.851 -5.369 -8.824 1.00 86.56 82 ALA A O 1
ATOM 647 N N . ARG A 1 83 ? 15.152 -6.495 -6.904 1.00 85.75 83 ARG A N 1
ATOM 648 C CA . ARG A 1 83 ? 16.545 -6.061 -6.738 1.00 85.75 83 ARG A CA 1
ATOM 649 C C . ARG A 1 83 ? 17.437 -6.540 -7.882 1.00 85.75 83 ARG A C 1
ATOM 651 O O . ARG A 1 83 ? 18.310 -5.796 -8.305 1.00 85.75 83 ARG A O 1
ATOM 658 N N . ASP A 1 84 ? 17.217 -7.755 -8.378 1.00 83.75 84 ASP A N 1
ATOM 659 C CA . ASP A 1 84 ? 17.987 -8.296 -9.503 1.00 83.75 84 ASP A CA 1
ATOM 660 C C . ASP A 1 84 ? 17.676 -7.587 -10.834 1.00 83.75 84 ASP A C 1
ATOM 662 O O . ASP A 1 84 ? 18.493 -7.638 -11.751 1.00 83.75 84 ASP A O 1
ATOM 666 N N . VAL A 1 85 ? 16.507 -6.946 -10.951 1.00 86.06 85 VAL A N 1
ATOM 667 C CA . VAL A 1 85 ? 16.105 -6.150 -12.127 1.00 86.06 85 VAL A CA 1
ATOM 668 C C . VAL A 1 85 ? 16.589 -4.696 -12.029 1.00 86.06 85 VAL A C 1
ATOM 670 O O . VAL A 1 85 ? 16.618 -3.998 -13.037 1.00 86.06 85 VAL A O 1
ATOM 673 N N . GLU A 1 86 ? 16.995 -4.247 -10.837 1.00 84.25 86 GLU A N 1
ATOM 674 C CA . GLU A 1 86 ? 17.416 -2.867 -10.545 1.00 84.25 86 GLU A CA 1
ATOM 675 C C . GLU A 1 86 ? 16.328 -1.803 -10.827 1.00 84.25 86 GLU A C 1
ATOM 677 O O . GLU A 1 86 ? 16.624 -0.619 -11.001 1.00 84.25 86 GLU A O 1
ATOM 682 N N . ASP A 1 87 ? 15.050 -2.203 -10.824 1.00 84.44 87 ASP A N 1
ATOM 683 C CA . ASP A 1 87 ? 13.910 -1.289 -10.940 1.00 84.44 87 ASP A CA 1
ATOM 684 C C . ASP A 1 87 ? 13.568 -0.694 -9.567 1.00 84.44 87 ASP A C 1
ATOM 686 O O . ASP A 1 87 ? 13.032 -1.363 -8.680 1.00 84.44 87 ASP A O 1
ATOM 690 N N . LYS A 1 88 ? 13.890 0.589 -9.388 1.00 84.81 88 LYS A N 1
ATOM 691 C CA . LYS A 1 88 ? 13.740 1.300 -8.111 1.00 84.81 88 LYS A CA 1
ATOM 692 C C . LYS A 1 88 ? 12.290 1.434 -7.662 1.00 84.81 88 LYS A C 1
ATOM 694 O O . LYS A 1 88 ? 12.017 1.288 -6.472 1.00 84.81 88 LYS A O 1
ATOM 699 N N . HIS A 1 89 ? 11.375 1.682 -8.597 1.00 88.31 89 HIS A N 1
ATOM 700 C CA . HIS A 1 89 ? 9.958 1.801 -8.281 1.00 88.31 89 HIS A CA 1
ATOM 701 C C . HIS A 1 89 ? 9.420 0.445 -7.815 1.00 88.31 89 HIS A C 1
ATOM 703 O O . HIS A 1 89 ? 8.822 0.346 -6.745 1.00 88.31 89 HIS A O 1
ATOM 709 N N . MET A 1 90 ? 9.719 -0.628 -8.555 1.00 86.50 90 MET A N 1
ATOM 710 C CA . MET A 1 90 ? 9.326 -1.988 -8.181 1.00 86.50 90 MET A CA 1
ATOM 711 C C . MET A 1 90 ? 9.937 -2.414 -6.838 1.00 86.50 90 MET A C 1
ATOM 713 O O . MET A 1 90 ? 9.256 -3.033 -6.022 1.00 86.50 90 MET A O 1
ATOM 717 N N . MET A 1 91 ? 11.200 -2.064 -6.576 1.00 88.88 91 MET A N 1
ATOM 718 C CA . MET A 1 91 ? 11.836 -2.305 -5.278 1.00 88.88 91 MET A CA 1
ATOM 719 C C . MET A 1 91 ? 11.118 -1.571 -4.140 1.00 88.88 91 MET A C 1
ATOM 721 O O . MET A 1 91 ? 10.925 -2.161 -3.079 1.00 88.88 91 MET A O 1
ATOM 725 N N . GLY A 1 92 ? 10.714 -0.316 -4.351 1.00 89.56 92 GLY A N 1
ATOM 726 C CA . GLY A 1 92 ? 9.958 0.465 -3.372 1.00 89.56 92 GLY A CA 1
ATOM 727 C C . GLY A 1 92 ? 8.574 -0.119 -3.093 1.00 89.56 92 GLY A C 1
ATOM 728 O O . GLY A 1 92 ? 8.241 -0.396 -1.941 1.00 89.56 92 GLY A O 1
ATOM 729 N N . TRP A 1 93 ? 7.814 -0.408 -4.150 1.00 91.19 93 TRP A N 1
ATOM 730 C 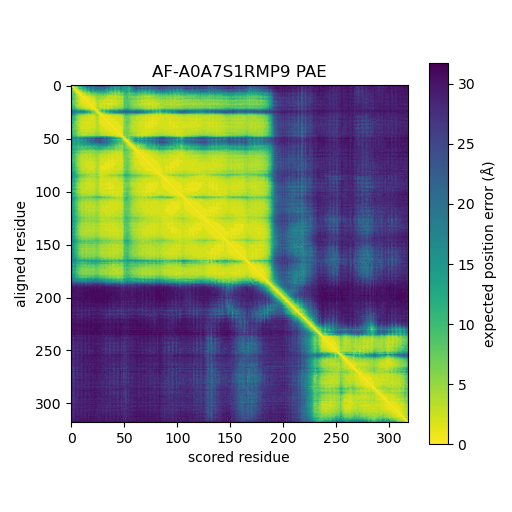CA . TRP A 1 93 ? 6.494 -1.038 -4.069 1.00 91.19 93 TRP A CA 1
ATOM 731 C C . TRP A 1 93 ? 6.530 -2.394 -3.350 1.00 91.19 93 TRP A C 1
ATOM 733 O O . TRP A 1 93 ? 5.735 -2.657 -2.448 1.00 91.19 93 TRP A O 1
ATOM 743 N N . LEU A 1 94 ? 7.490 -3.259 -3.689 1.00 93.38 94 LEU A N 1
ATOM 744 C CA . LEU A 1 94 ? 7.618 -4.576 -3.058 1.00 93.38 94 LEU A CA 1
ATOM 745 C C . LEU A 1 94 ? 8.191 -4.514 -1.643 1.00 93.38 94 LEU A C 1
ATOM 747 O O . LEU A 1 94 ? 7.904 -5.402 -0.839 1.00 93.38 94 LEU A O 1
ATOM 751 N N . ALA A 1 95 ? 8.978 -3.486 -1.317 1.00 95.00 95 ALA A N 1
ATOM 752 C CA . ALA A 1 95 ? 9.352 -3.218 0.064 1.00 95.00 95 ALA A CA 1
ATOM 753 C C . ALA A 1 95 ? 8.099 -2.862 0.873 1.00 95.00 95 ALA A C 1
ATOM 755 O O . ALA A 1 95 ? 7.848 -3.509 1.885 1.00 95.00 95 ALA A O 1
ATOM 756 N N . TRP A 1 96 ? 7.266 -1.934 0.391 1.00 96.38 96 TRP A N 1
ATOM 757 C CA . TRP A 1 96 ? 6.000 -1.590 1.047 1.00 96.38 96 TRP A CA 1
ATOM 758 C C . TRP A 1 96 ? 5.105 -2.817 1.269 1.00 96.38 96 TRP A C 1
ATOM 760 O O . TRP A 1 96 ? 4.730 -3.084 2.410 1.00 96.38 96 TRP A O 1
ATOM 770 N N . GLN A 1 97 ? 4.874 -3.632 0.231 1.00 95.12 97 GLN A N 1
ATOM 771 C CA . GLN A 1 97 ? 4.074 -4.860 0.354 1.00 95.12 97 GLN A CA 1
ATOM 772 C C . GLN A 1 97 ? 4.649 -5.847 1.374 1.00 95.12 97 GLN A C 1
ATOM 774 O O . GLN A 1 97 ? 3.905 -6.464 2.135 1.00 95.12 97 GLN A O 1
ATOM 779 N N . LEU A 1 98 ? 5.973 -6.033 1.411 1.00 94.50 98 LEU A N 1
ATOM 780 C CA . LEU A 1 98 ? 6.585 -6.895 2.420 1.00 94.50 98 LEU A CA 1
ATOM 781 C C . LEU A 1 98 ? 6.388 -6.323 3.830 1.00 94.50 98 LEU A C 1
ATOM 783 O O . LEU A 1 98 ? 6.116 -7.087 4.754 1.00 94.50 98 LEU A O 1
ATOM 787 N N . GLY A 1 99 ? 6.506 -5.006 3.997 1.00 93.00 99 GLY A N 1
ATOM 788 C CA . GLY A 1 99 ? 6.253 -4.346 5.274 1.00 93.00 99 GLY A CA 1
ATOM 789 C C . GLY A 1 99 ? 4.812 -4.529 5.751 1.00 93.00 99 GLY A C 1
ATOM 790 O O . GLY A 1 99 ? 4.603 -4.907 6.901 1.00 93.00 99 GLY A O 1
ATOM 791 N N . GLU A 1 100 ? 3.836 -4.376 4.857 1.00 93.25 100 GLU A N 1
ATOM 792 C CA . GLU A 1 100 ? 2.418 -4.639 5.129 1.00 93.25 100 GLU A CA 1
ATOM 793 C C . GLU A 1 100 ? 2.177 -6.103 5.541 1.00 93.25 100 GLU A C 1
ATOM 795 O O . GLU A 1 100 ? 1.525 -6.382 6.548 1.00 93.25 100 GLU A O 1
ATOM 800 N N . VAL A 1 101 ? 2.766 -7.059 4.815 1.00 91.62 101 VAL A N 1
ATOM 801 C CA . VAL A 1 101 ? 2.658 -8.493 5.126 1.00 91.62 101 VAL A CA 1
ATOM 802 C C . VAL A 1 101 ? 3.250 -8.824 6.498 1.00 91.62 101 VAL A C 1
ATOM 804 O O . VAL A 1 101 ? 2.664 -9.610 7.245 1.00 91.62 101 VAL A O 1
ATOM 807 N N . GLU A 1 102 ? 4.410 -8.265 6.843 1.00 89.00 102 GLU A N 1
ATOM 808 C CA . GLU A 1 102 ? 5.021 -8.469 8.163 1.00 89.00 102 GLU A CA 1
ATOM 809 C C . GLU A 1 102 ? 4.164 -7.824 9.263 1.00 89.00 102 GLU A C 1
ATOM 811 O O . GLU A 1 102 ? 3.937 -8.447 10.299 1.00 89.00 102 GLU A O 1
ATOM 816 N N . LEU A 1 103 ? 3.605 -6.638 9.015 1.00 88.75 103 LEU A N 1
ATOM 817 C CA . LEU A 1 103 ? 2.750 -5.934 9.966 1.00 88.75 103 LEU A CA 1
ATOM 818 C C . LEU A 1 103 ? 1.444 -6.690 10.254 1.00 88.75 103 LEU A C 1
ATOM 820 O O . LEU A 1 103 ? 1.112 -6.965 11.408 1.00 88.75 103 LEU A O 1
ATOM 824 N N . ARG A 1 104 ? 0.703 -7.058 9.205 1.00 87.75 104 ARG A N 1
ATOM 825 C CA . ARG A 1 104 ? -0.653 -7.617 9.320 1.00 87.75 104 ARG A CA 1
ATOM 826 C C . ARG A 1 104 ? -0.667 -9.093 9.708 1.00 87.75 104 ARG A C 1
ATOM 828 O O . ARG A 1 104 ? -1.621 -9.553 10.330 1.00 87.75 104 ARG A O 1
ATOM 835 N N . LEU A 1 105 ? 0.375 -9.855 9.364 1.00 86.81 105 LEU A N 1
ATOM 836 C CA . LEU A 1 105 ? 0.411 -11.309 9.582 1.00 86.81 105 LEU A CA 1
ATOM 837 C C . LEU A 1 105 ? 1.225 -11.738 10.812 1.00 86.81 105 LEU A C 1
ATOM 839 O O . LEU A 1 105 ? 1.634 -12.900 10.901 1.00 86.81 105 LEU A O 1
ATOM 843 N N . GLY A 1 106 ? 1.451 -10.825 11.764 1.00 79.62 106 GLY A N 1
ATOM 844 C CA . GLY A 1 106 ? 2.184 -11.111 13.004 1.00 79.62 106 GLY A CA 1
ATOM 845 C C . GLY A 1 106 ? 3.655 -11.456 12.758 1.00 79.62 106 GLY A C 1
ATOM 846 O O . GLY A 1 106 ? 4.195 -12.376 13.376 1.00 79.62 106 GLY A O 1
ATOM 847 N N . GLY A 1 107 ? 4.259 -10.779 11.786 1.00 82.31 107 GLY A N 1
ATOM 848 C CA . GLY A 1 107 ? 5.660 -10.887 11.419 1.00 82.31 107 GLY A CA 1
ATOM 849 C C . GLY A 1 107 ? 6.584 -10.054 12.305 1.00 82.31 107 GLY A C 1
ATOM 850 O O . GLY A 1 107 ? 6.268 -9.736 13.451 1.00 82.31 107 GLY A O 1
ATOM 851 N N . ASP A 1 108 ? 7.760 -9.739 11.771 1.00 84.38 108 ASP A N 1
ATOM 852 C CA . ASP A 1 108 ? 8.781 -8.973 12.488 1.00 84.38 108 ASP A CA 1
ATOM 853 C C . ASP A 1 108 ? 8.594 -7.462 12.268 1.00 84.38 108 ASP A C 1
ATOM 855 O O . ASP A 1 108 ? 8.737 -6.955 11.152 1.00 84.38 108 ASP A O 1
ATOM 859 N N . ILE A 1 109 ? 8.288 -6.733 13.346 1.00 87.50 109 ILE A N 1
ATOM 860 C CA . ILE A 1 109 ? 8.053 -5.285 13.300 1.00 87.50 109 ILE A CA 1
ATOM 861 C C . ILE A 1 109 ? 9.310 -4.500 12.899 1.00 87.50 109 ILE A C 1
ATOM 863 O O . ILE A 1 109 ? 9.200 -3.441 12.277 1.00 87.50 109 ILE A O 1
ATOM 867 N N . GLU A 1 110 ? 10.507 -5.011 13.205 1.00 86.50 110 GLU A N 1
ATOM 868 C CA . GLU A 1 110 ? 11.764 -4.381 12.794 1.00 86.50 110 GLU A CA 1
ATOM 869 C C . GLU A 1 110 ? 11.929 -4.479 11.276 1.00 86.50 110 GLU A C 1
ATOM 871 O O . GLU A 1 110 ? 12.287 -3.496 10.625 1.00 86.50 110 GLU A O 1
ATOM 876 N N . VAL A 1 111 ? 11.567 -5.630 10.694 1.00 86.44 111 VAL A N 1
ATOM 877 C CA . VAL A 1 111 ? 11.551 -5.820 9.236 1.00 86.44 111 VAL A CA 1
ATOM 878 C C . VAL A 1 111 ? 10.513 -4.906 8.592 1.00 86.44 111 VAL A C 1
ATOM 880 O O . VAL A 1 111 ? 10.825 -4.262 7.592 1.00 86.44 111 VAL A O 1
ATOM 883 N N . ALA A 1 112 ? 9.310 -4.796 9.165 1.00 89.25 112 ALA A N 1
ATOM 884 C CA . ALA A 1 112 ? 8.281 -3.885 8.662 1.00 89.25 112 ALA A CA 1
ATOM 885 C C . ALA A 1 112 ? 8.762 -2.422 8.663 1.00 89.25 112 ALA A C 1
ATOM 887 O O . ALA A 1 112 ? 8.602 -1.720 7.666 1.00 89.25 112 ALA A O 1
ATOM 888 N N . THR A 1 113 ? 9.435 -1.998 9.737 1.00 90.62 113 THR A N 1
ATOM 889 C CA . THR A 1 113 ? 10.022 -0.652 9.868 1.00 90.62 113 THR A CA 1
ATOM 890 C C . THR A 1 113 ? 11.104 -0.405 8.818 1.00 90.62 113 THR A C 1
ATOM 892 O O . THR A 1 113 ? 11.100 0.623 8.141 1.00 90.62 113 THR A O 1
ATOM 895 N N . GLU A 1 114 ? 12.020 -1.361 8.637 1.00 91.94 114 GLU A N 1
ATOM 896 C CA . GLU A 1 114 ? 13.069 -1.271 7.617 1.00 91.94 114 GLU A CA 1
ATOM 897 C C . GLU A 1 114 ? 12.470 -1.178 6.205 1.00 91.94 114 GLU A C 1
ATOM 899 O O . GLU A 1 114 ? 12.949 -0.412 5.366 1.00 91.94 114 GLU A O 1
ATOM 904 N N . MET A 1 115 ? 11.421 -1.956 5.930 1.00 95.44 115 MET A N 1
ATOM 905 C CA . MET A 1 115 ? 10.756 -1.976 4.630 1.00 95.44 115 MET A CA 1
ATOM 906 C C . MET A 1 115 ? 9.981 -0.688 4.342 1.00 95.44 115 MET A C 1
ATOM 908 O O . MET A 1 115 ? 10.054 -0.187 3.218 1.00 95.44 115 MET A O 1
ATOM 912 N N . ALA A 1 116 ? 9.304 -0.120 5.341 1.00 93.56 116 ALA A N 1
ATOM 913 C CA . ALA A 1 116 ? 8.616 1.161 5.210 1.00 93.56 116 ALA A CA 1
ATOM 914 C C . ALA A 1 116 ? 9.606 2.284 4.849 1.00 93.56 116 ALA A C 1
ATOM 916 O O . ALA A 1 116 ? 9.406 2.989 3.859 1.00 93.56 116 ALA A O 1
ATOM 917 N N . ALA A 1 117 ? 10.751 2.343 5.541 1.00 91.50 117 ALA A N 1
ATOM 918 C CA . ALA A 1 117 ? 11.808 3.311 5.251 1.00 91.50 117 ALA A CA 1
ATOM 919 C C . ALA A 1 117 ? 12.406 3.137 3.839 1.00 91.50 117 ALA A C 1
ATOM 921 O O . ALA A 1 117 ? 12.669 4.122 3.143 1.00 91.50 117 ALA A O 1
ATOM 922 N N . LYS A 1 118 ? 12.607 1.890 3.382 1.00 92.50 118 LYS A N 1
ATOM 923 C CA . LYS A 1 118 ? 13.071 1.606 2.010 1.00 92.50 118 LYS A CA 1
ATOM 924 C C . LYS A 1 118 ? 12.058 2.037 0.955 1.00 92.50 118 LYS A C 1
ATOM 926 O O . LYS A 1 118 ? 12.466 2.603 -0.057 1.00 92.50 118 LYS A O 1
ATOM 931 N N . SER A 1 119 ? 10.771 1.793 1.193 1.00 95.12 119 SER A N 1
ATOM 932 C CA . SER A 1 119 ? 9.704 2.247 0.301 1.00 95.12 119 SER A CA 1
ATOM 933 C C . SER A 1 119 ? 9.654 3.774 0.216 1.00 95.12 119 SER A C 1
ATOM 935 O O . SER A 1 119 ? 9.685 4.326 -0.883 1.00 95.12 119 SER A O 1
ATOM 937 N N . ALA A 1 120 ? 9.699 4.467 1.358 1.00 90.06 120 ALA A N 1
ATOM 938 C CA . ALA A 1 120 ? 9.713 5.928 1.401 1.00 90.06 120 ALA A CA 1
ATOM 939 C C . ALA A 1 120 ? 10.901 6.515 0.617 1.00 90.06 120 ALA A C 1
ATOM 941 O O . ALA A 1 120 ? 10.725 7.426 -0.193 1.00 90.06 120 ALA A O 1
ATOM 942 N N . ALA A 1 121 ? 12.105 5.962 0.806 1.00 89.56 121 ALA A N 1
ATOM 943 C CA . ALA A 1 121 ? 13.299 6.386 0.076 1.00 89.56 121 ALA A CA 1
ATOM 944 C C . ALA A 1 121 ? 13.164 6.165 -1.442 1.00 89.56 121 ALA A C 1
ATOM 946 O O . ALA A 1 121 ? 13.481 7.064 -2.222 1.00 89.56 121 ALA A O 1
ATOM 947 N N . ALA A 1 122 ? 12.653 5.001 -1.856 1.00 86.50 122 ALA A N 1
ATOM 948 C CA . ALA A 1 122 ? 12.414 4.690 -3.262 1.00 86.50 122 ALA A CA 1
ATOM 949 C C . ALA A 1 122 ? 11.351 5.610 -3.886 1.00 86.50 122 ALA A C 1
ATOM 951 O O . ALA A 1 122 ? 11.539 6.080 -5.006 1.00 86.50 122 ALA A O 1
ATOM 952 N N . GLY A 1 123 ? 10.279 5.927 -3.154 1.00 86.56 123 GLY A N 1
ATOM 953 C CA . GLY A 1 123 ? 9.240 6.860 -3.593 1.00 86.56 123 GLY A CA 1
ATOM 954 C C . GLY A 1 123 ? 9.775 8.274 -3.818 1.00 86.56 123 GLY A C 1
ATOM 955 O O . GLY A 1 123 ? 9.473 8.886 -4.841 1.00 86.56 123 GLY A O 1
ATOM 956 N N . VAL A 1 124 ? 10.635 8.777 -2.923 1.00 87.75 124 VAL A N 1
ATOM 957 C CA . VAL A 1 124 ? 11.310 10.076 -3.112 1.00 87.75 124 VAL A CA 1
ATOM 958 C C . VAL A 1 124 ? 12.214 10.052 -4.343 1.00 87.75 124 VAL A C 1
ATOM 960 O O . VAL A 1 124 ? 12.186 10.986 -5.144 1.00 87.75 124 VAL A O 1
ATOM 963 N N . GLU A 1 125 ? 13.001 8.989 -4.509 1.00 86.50 125 GLU A N 1
ATOM 964 C CA . GLU A 1 125 ? 13.936 8.848 -5.627 1.00 86.50 125 GLU A CA 1
ATOM 965 C C . GLU A 1 125 ? 13.227 8.720 -6.984 1.00 86.50 125 GLU A C 1
ATOM 967 O O . GLU A 1 125 ? 13.716 9.242 -7.985 1.00 86.50 125 GLU A O 1
ATOM 972 N N . CYS A 1 126 ? 12.066 8.063 -7.017 1.00 85.69 126 CYS A N 1
ATOM 973 C CA . CYS A 1 126 ? 11.256 7.899 -8.224 1.00 85.69 126 CYS A CA 1
ATOM 974 C C . CYS A 1 126 ? 10.279 9.061 -8.464 1.00 85.69 126 CYS A C 1
ATOM 976 O O . CYS A 1 126 ? 9.574 9.049 -9.469 1.00 85.69 126 CYS A O 1
ATOM 978 N N . HIS A 1 127 ? 10.228 10.051 -7.564 1.00 85.88 127 HIS A N 1
ATOM 979 C CA . HIS A 1 127 ? 9.216 11.113 -7.556 1.00 85.88 127 HIS A CA 1
ATOM 980 C C . HIS A 1 127 ? 7.770 10.585 -7.554 1.00 85.88 127 HIS A C 1
ATOM 982 O O . HIS A 1 127 ? 6.867 11.229 -8.083 1.00 85.88 127 HIS A O 1
ATOM 988 N N . ASP A 1 128 ? 7.553 9.427 -6.932 1.00 85.69 128 ASP A N 1
ATOM 989 C CA . ASP A 1 128 ? 6.240 8.808 -6.789 1.00 85.69 128 ASP A CA 1
ATOM 990 C C . ASP A 1 128 ? 5.624 9.225 -5.452 1.00 85.69 128 ASP A C 1
ATOM 992 O O . ASP A 1 128 ? 6.050 8.796 -4.376 1.00 85.69 128 ASP A O 1
ATOM 996 N N . THR A 1 129 ? 4.650 10.125 -5.519 1.00 85.81 129 THR A N 1
ATOM 997 C CA . THR A 1 129 ? 3.938 10.669 -4.358 1.00 85.81 129 THR A CA 1
ATOM 998 C C . THR A 1 129 ? 2.935 9.682 -3.765 1.00 85.81 129 THR A C 1
ATOM 1000 O O . THR A 1 129 ? 2.715 9.723 -2.554 1.00 85.81 129 THR A O 1
ATOM 1003 N N . SER A 1 130 ? 2.386 8.762 -4.563 1.00 86.00 130 SER A N 1
ATOM 1004 C CA . SER A 1 130 ? 1.494 7.698 -4.088 1.00 86.00 130 SER A CA 1
ATOM 1005 C C . SER A 1 130 ? 2.267 6.670 -3.267 1.00 86.00 130 SER A C 1
ATOM 1007 O O . SER A 1 130 ? 1.879 6.357 -2.140 1.00 86.00 130 SER A O 1
ATOM 1009 N N . LEU A 1 131 ? 3.432 6.236 -3.754 1.00 86.81 131 LEU A N 1
ATOM 1010 C CA . LEU A 1 131 ? 4.313 5.340 -3.002 1.00 86.81 131 LEU A CA 1
ATOM 1011 C C . LEU A 1 131 ? 4.814 5.991 -1.701 1.00 86.81 131 LEU A C 1
ATOM 1013 O O . LEU A 1 131 ? 4.880 5.337 -0.659 1.00 86.81 131 LEU A O 1
ATOM 1017 N N . GLN A 1 132 ? 5.114 7.295 -1.728 1.00 90.31 132 GLN A N 1
ATOM 1018 C CA . GLN A 1 132 ? 5.459 8.048 -0.516 1.00 90.31 132 GLN A CA 1
ATOM 1019 C C . GLN A 1 132 ? 4.294 8.110 0.486 1.00 90.31 132 GLN A C 1
ATOM 1021 O O . GLN A 1 132 ? 4.530 7.971 1.688 1.00 90.31 132 GLN A O 1
ATOM 1026 N N . ALA A 1 133 ? 3.056 8.311 0.020 1.00 86.62 133 ALA A N 1
ATOM 1027 C CA . ALA A 1 133 ? 1.871 8.338 0.880 1.00 86.62 133 ALA A CA 1
ATOM 1028 C C . ALA A 1 133 ? 1.641 6.976 1.554 1.00 86.62 133 ALA A C 1
ATOM 1030 O O . ALA A 1 133 ? 1.474 6.907 2.771 1.00 86.62 133 ALA A O 1
ATOM 1031 N N . GLN A 1 134 ? 1.722 5.893 0.781 1.00 92.12 134 GLN A N 1
ATOM 1032 C CA . GLN A 1 134 ? 1.580 4.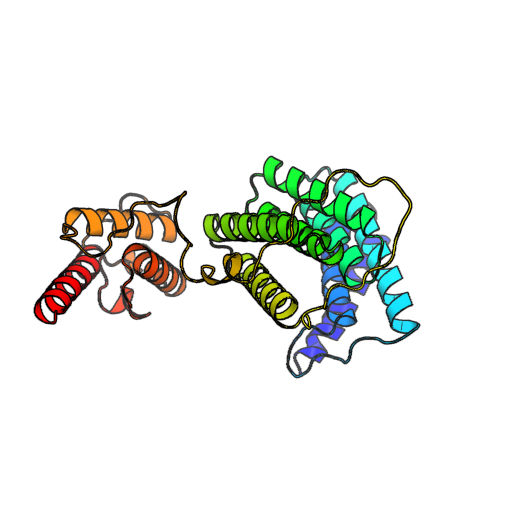520 1.271 1.00 92.12 134 GLN A CA 1
ATOM 1033 C C . GLN A 1 134 ? 2.669 4.140 2.280 1.00 92.12 134 GLN A C 1
ATOM 1035 O O . GLN A 1 134 ? 2.377 3.532 3.312 1.00 92.12 134 GLN A O 1
ATOM 1040 N N . ALA A 1 135 ? 3.923 4.529 2.027 1.00 94.06 135 ALA A N 1
ATOM 1041 C CA . ALA A 1 135 ? 5.018 4.314 2.968 1.00 94.06 135 ALA A CA 1
ATOM 1042 C C . ALA A 1 135 ? 4.810 5.090 4.279 1.00 94.06 135 ALA A C 1
ATOM 1044 O O . ALA A 1 135 ? 4.995 4.529 5.356 1.00 94.06 135 ALA A O 1
ATOM 1045 N N . ALA A 1 136 ? 4.372 6.351 4.201 1.00 93.19 136 ALA A N 1
ATOM 1046 C CA . ALA A 1 136 ? 4.081 7.169 5.377 1.00 93.19 136 ALA A CA 1
ATOM 1047 C C . ALA A 1 136 ? 2.899 6.625 6.200 1.00 93.19 136 ALA A C 1
ATOM 1049 O O . ALA A 1 136 ? 2.933 6.692 7.429 1.00 93.19 136 ALA A O 1
ATOM 1050 N N . LEU A 1 137 ? 1.878 6.056 5.548 1.00 94.50 137 LEU A N 1
ATOM 1051 C CA . LEU A 1 137 ? 0.783 5.371 6.238 1.00 94.50 137 LEU A CA 1
ATOM 1052 C C . LEU A 1 137 ? 1.287 4.114 6.957 1.00 94.50 137 LEU A C 1
ATOM 1054 O O . LEU A 1 137 ? 0.985 3.923 8.130 1.00 94.50 137 LEU A O 1
ATOM 1058 N N . LEU A 1 138 ? 2.109 3.296 6.295 1.00 94.25 138 LEU A N 1
ATOM 1059 C CA . LEU A 1 138 ? 2.692 2.104 6.914 1.00 94.25 138 LEU A CA 1
ATOM 1060 C C . LEU A 1 138 ? 3.556 2.459 8.140 1.00 94.25 138 LEU A C 1
ATOM 1062 O O . LEU A 1 138 ? 3.479 1.788 9.168 1.00 94.25 138 LEU A O 1
ATOM 1066 N N . GLU A 1 139 ? 4.341 3.539 8.065 1.00 94.00 139 GLU A N 1
ATOM 1067 C CA . GLU A 1 139 ? 5.087 4.081 9.213 1.00 94.00 139 GLU A CA 1
ATOM 1068 C C . GLU A 1 139 ? 4.146 4.478 10.359 1.00 94.00 139 GLU A C 1
ATOM 1070 O O . GLU A 1 139 ? 4.408 4.133 11.513 1.00 94.00 139 GLU A O 1
ATOM 1075 N N . ALA A 1 140 ? 3.023 5.131 10.046 1.00 91.81 140 ALA A N 1
ATOM 1076 C CA . ALA A 1 140 ? 2.025 5.517 11.038 1.00 91.81 140 ALA A CA 1
ATOM 1077 C C . ALA A 1 140 ? 1.415 4.302 11.756 1.00 91.81 140 ALA A C 1
ATOM 1079 O O . ALA A 1 140 ? 1.303 4.301 12.985 1.00 91.81 140 ALA A O 1
ATOM 1080 N N . GLU A 1 141 ? 1.067 3.248 11.011 1.00 91.56 141 GLU A N 1
ATOM 1081 C CA . GLU A 1 141 ? 0.541 2.004 11.582 1.00 91.56 141 GLU A CA 1
ATOM 1082 C C . GLU A 1 141 ? 1.570 1.333 12.510 1.00 91.56 141 GLU A C 1
ATOM 1084 O O . GLU A 1 141 ? 1.238 0.942 13.633 1.00 91.56 141 GLU A O 1
ATOM 1089 N N . ILE A 1 142 ? 2.839 1.260 12.089 1.00 88.38 142 ILE A N 1
ATOM 1090 C CA . ILE A 1 142 ? 3.944 0.714 12.897 1.00 88.38 142 ILE A CA 1
ATOM 1091 C C . ILE A 1 142 ? 4.125 1.509 14.197 1.00 88.38 142 ILE A C 1
ATOM 1093 O O . ILE A 1 142 ? 4.266 0.930 15.279 1.00 88.38 142 ILE A O 1
ATOM 1097 N N . GLU A 1 143 ? 4.129 2.839 14.118 1.00 88.19 143 GLU A N 1
ATOM 1098 C CA . GLU A 1 143 ? 4.276 3.722 15.279 1.00 88.19 143 GLU A CA 1
ATOM 1099 C C . GLU A 1 143 ? 3.101 3.585 16.249 1.00 88.19 143 GLU A C 1
ATOM 1101 O O . GLU A 1 143 ? 3.303 3.579 17.469 1.00 88.19 143 GLU A O 1
ATOM 1106 N N . PHE A 1 144 ? 1.890 3.406 15.722 1.00 87.81 144 PHE A N 1
ATOM 1107 C CA . PHE A 1 144 ? 0.700 3.170 16.528 1.00 87.81 144 PHE A CA 1
ATOM 1108 C C . PHE A 1 144 ? 0.775 1.832 17.270 1.00 87.81 144 PHE A C 1
ATOM 1110 O O . PHE A 1 144 ? 0.531 1.796 18.478 1.00 87.81 144 PHE A O 1
ATOM 1117 N N . MET A 1 145 ? 1.216 0.754 16.608 1.00 84.88 145 MET A N 1
ATOM 1118 C CA . MET A 1 145 ? 1.451 -0.532 17.283 1.00 84.88 145 MET A CA 1
ATOM 1119 C C . MET A 1 145 ? 2.521 -0.436 18.380 1.00 84.88 145 MET A C 1
ATOM 1121 O O . MET A 1 145 ? 2.405 -1.085 19.420 1.00 84.88 145 MET A O 1
ATOM 1125 N N . ASN A 1 146 ? 3.531 0.415 18.185 1.00 83.06 146 ASN A N 1
ATOM 1126 C CA . ASN A 1 146 ? 4.560 0.720 19.182 1.00 83.06 146 ASN A CA 1
ATOM 1127 C C . ASN A 1 146 ? 4.087 1.674 20.297 1.00 83.06 146 ASN A C 1
ATOM 1129 O O . ASN A 1 146 ? 4.899 2.115 21.112 1.00 83.06 146 ASN A O 1
ATOM 1133 N N . GLN A 1 147 ? 2.789 1.996 20.357 1.00 82.81 147 GLN A N 1
ATOM 1134 C CA . GLN A 1 147 ? 2.175 2.911 21.329 1.00 82.81 147 GLN A CA 1
ATOM 1135 C C . GLN A 1 147 ? 2.733 4.344 21.270 1.00 82.81 147 GLN A C 1
ATOM 1137 O O . GLN A 1 147 ? 2.606 5.115 22.224 1.00 82.81 147 GLN A O 1
ATOM 1142 N N . ASN A 1 148 ? 3.328 4.737 20.140 1.00 83.06 148 ASN A N 1
ATOM 1143 C CA . ASN A 1 148 ? 3.833 6.085 19.918 1.00 83.06 148 ASN A CA 1
ATOM 1144 C C . ASN A 1 148 ? 2.815 6.918 19.128 1.00 83.06 148 ASN A C 1
ATOM 1146 O O . ASN A 1 148 ? 3.008 7.237 17.957 1.00 83.06 148 ASN A O 1
ATOM 1150 N N . VAL A 1 149 ? 1.718 7.281 19.796 1.00 80.69 149 VAL A N 1
ATOM 1151 C CA . VAL A 1 149 ? 0.567 7.970 19.179 1.00 80.69 149 VAL A CA 1
ATOM 1152 C C . VAL A 1 149 ? 0.956 9.303 18.529 1.00 80.69 149 VAL A C 1
ATOM 1154 O O . VAL A 1 149 ? 0.422 9.654 17.481 1.00 80.69 149 VAL A O 1
ATOM 1157 N N . ALA A 1 150 ? 1.894 10.045 19.124 1.00 75.50 150 ALA A N 1
ATOM 1158 C CA . ALA A 1 150 ? 2.327 11.335 18.589 1.00 75.50 150 ALA A CA 1
ATOM 1159 C C . ALA A 1 150 ? 3.074 11.188 17.256 1.00 75.50 150 ALA A C 1
ATOM 1161 O O . ALA A 1 150 ? 2.806 11.943 16.323 1.00 75.50 150 ALA A O 1
ATOM 1162 N N . ALA A 1 151 ? 3.977 10.207 17.163 1.00 78.94 151 ALA A N 1
ATOM 1163 C CA . ALA A 1 151 ? 4.684 9.921 15.921 1.00 78.94 151 ALA A CA 1
ATOM 1164 C C . ALA A 1 151 ? 3.721 9.363 14.864 1.00 78.94 151 ALA A C 1
ATOM 1166 O O . ALA A 1 151 ? 3.657 9.910 13.766 1.00 78.94 151 ALA A O 1
ATOM 1167 N N . ALA A 1 152 ? 2.859 8.412 15.253 1.00 80.81 152 ALA A N 1
ATOM 1168 C CA . ALA A 1 152 ? 1.849 7.837 14.367 1.00 80.81 152 ALA A CA 1
ATOM 1169 C C . ALA A 1 152 ? 0.955 8.912 13.732 1.00 80.81 152 ALA A C 1
ATOM 1171 O O . ALA A 1 152 ? 0.731 8.917 12.524 1.00 80.81 152 ALA A O 1
ATOM 1172 N N . MET A 1 153 ? 0.501 9.880 14.533 1.00 79.50 153 MET A N 1
ATOM 1173 C CA . MET A 1 153 ? -0.293 11.011 14.053 1.00 79.50 153 MET A CA 1
ATOM 1174 C C . MET A 1 153 ? 0.484 11.872 13.048 1.00 79.50 153 MET A C 1
ATOM 1176 O O . MET A 1 153 ? -0.054 12.255 12.011 1.00 79.50 153 MET A O 1
ATOM 1180 N N . GLN A 1 154 ? 1.756 12.166 13.325 1.00 79.25 154 GLN A N 1
ATOM 1181 C CA . GLN A 1 154 ? 2.606 12.935 12.417 1.00 79.25 154 GLN A CA 1
ATOM 1182 C C . GLN A 1 154 ? 2.808 12.206 11.078 1.00 79.25 154 GLN A C 1
ATOM 1184 O O . GLN A 1 154 ? 2.741 12.828 10.013 1.00 79.25 154 GLN A O 1
ATOM 1189 N N . SER A 1 155 ? 3.033 10.894 11.119 1.00 84.75 155 SER A N 1
ATOM 1190 C CA . SER A 1 155 ? 3.193 10.056 9.930 1.00 84.75 155 SER A CA 1
ATOM 1191 C C . SER A 1 155 ? 1.903 9.961 9.114 1.00 84.75 155 SER A C 1
ATOM 1193 O O . SER A 1 155 ? 1.945 10.166 7.901 1.00 84.75 155 SER A O 1
ATOM 1195 N N . ALA A 1 156 ? 0.749 9.796 9.766 1.00 80.81 156 ALA A N 1
ATOM 1196 C CA . ALA A 1 156 ? -0.555 9.784 9.104 1.00 80.81 156 ALA A CA 1
ATOM 1197 C C . ALA A 1 156 ? -0.896 11.137 8.455 1.00 80.81 156 ALA A C 1
ATOM 1199 O O . ALA A 1 156 ? -1.344 11.185 7.313 1.00 80.81 156 ALA A O 1
ATOM 1200 N N . GLN A 1 157 ? -0.619 12.259 9.128 1.00 81.38 157 GLN A N 1
ATOM 1201 C CA . GLN A 1 157 ? -0.829 13.596 8.554 1.00 81.38 157 GLN A CA 1
ATOM 1202 C C . GLN A 1 157 ? 0.044 13.841 7.318 1.00 81.38 157 GLN A C 1
ATOM 1204 O O . GLN A 1 157 ? -0.417 14.415 6.330 1.00 81.38 157 GLN A O 1
ATOM 1209 N N . ARG A 1 158 ? 1.299 13.382 7.347 1.00 87.94 158 ARG A N 1
ATOM 1210 C CA . ARG A 1 158 ? 2.189 13.417 6.180 1.00 87.94 158 ARG A CA 1
ATOM 1211 C C . ARG A 1 158 ? 1.650 12.548 5.042 1.00 87.94 158 ARG A C 1
ATOM 1213 O O . ARG A 1 158 ? 1.654 13.011 3.904 1.00 87.94 158 ARG A O 1
ATOM 1220 N N . ALA A 1 159 ? 1.168 11.339 5.334 1.00 84.19 159 ALA A N 1
ATOM 1221 C CA . ALA A 1 159 ? 0.550 10.461 4.341 1.00 84.19 159 ALA A CA 1
ATOM 1222 C C . ALA A 1 159 ? -0.661 11.130 3.672 1.00 84.19 159 ALA A C 1
ATOM 1224 O O . ALA A 1 159 ? -0.751 11.149 2.446 1.00 84.19 159 ALA A O 1
ATOM 1225 N N . LEU A 1 160 ? -1.529 11.771 4.462 1.00 78.12 160 LEU A N 1
ATOM 1226 C CA . LEU A 1 160 ? -2.693 12.504 3.959 1.00 78.12 160 LEU A CA 1
ATOM 1227 C C . LEU A 1 160 ? -2.289 13.684 3.064 1.00 78.12 160 LEU A C 1
ATOM 1229 O O . LEU A 1 160 ? -2.870 13.890 2.002 1.00 78.12 160 LEU A O 1
ATOM 1233 N N . ALA A 1 161 ? -1.276 14.456 3.469 1.00 77.88 161 ALA A N 1
ATOM 1234 C CA . ALA A 1 161 ? -0.777 15.572 2.670 1.00 77.88 161 ALA A CA 1
ATOM 1235 C C . ALA A 1 161 ? -0.242 15.103 1.304 1.00 77.88 161 ALA A C 1
ATOM 1237 O O . ALA A 1 161 ? -0.518 15.736 0.283 1.00 77.88 161 ALA A O 1
ATOM 1238 N N . LEU A 1 162 ? 0.480 13.979 1.280 1.00 79.38 162 LEU A N 1
ATOM 1239 C CA . LEU A 1 162 ? 1.004 13.371 0.056 1.00 79.38 162 LEU A CA 1
ATOM 1240 C C . LEU A 1 162 ? -0.120 12.835 -0.841 1.00 79.38 162 LEU A C 1
ATOM 1242 O O . LEU A 1 162 ? -0.140 13.166 -2.027 1.00 79.38 162 LEU A O 1
ATOM 1246 N N . ALA A 1 163 ? -1.088 12.106 -0.278 1.00 74.19 163 ALA A N 1
ATOM 1247 C CA . ALA A 1 163 ? -2.246 11.599 -1.016 1.00 74.19 163 ALA A CA 1
ATOM 1248 C C . ALA A 1 163 ? -3.055 12.740 -1.663 1.00 74.19 163 ALA A C 1
ATOM 1250 O O . ALA A 1 163 ? -3.324 12.716 -2.866 1.00 74.19 163 ALA A O 1
ATOM 1251 N N . ASN A 1 164 ? -3.327 13.807 -0.903 1.00 74.00 164 ASN A N 1
ATOM 1252 C CA . ASN A 1 164 ? -4.037 14.991 -1.393 1.00 74.00 164 ASN A CA 1
ATOM 1253 C C . ASN A 1 164 ? -3.282 15.710 -2.516 1.00 74.00 164 ASN A C 1
ATOM 1255 O O . ASN A 1 164 ? -3.895 16.194 -3.467 1.00 74.00 164 ASN A O 1
ATOM 1259 N N . SER A 1 165 ? -1.951 15.775 -2.426 1.00 74.25 165 SER A N 1
ATOM 1260 C CA . SER A 1 165 ? -1.122 16.423 -3.446 1.00 74.25 165 SER A CA 1
ATOM 1261 C C . SER A 1 165 ? -1.188 15.722 -4.808 1.00 74.25 165 SER A C 1
ATOM 1263 O O . SER A 1 165 ? -1.038 16.388 -5.830 1.00 74.25 165 SER A O 1
ATOM 1265 N N . ASN A 1 166 ? -1.466 14.412 -4.825 1.00 67.88 166 ASN A N 1
ATOM 1266 C CA . ASN A 1 166 ? -1.549 13.602 -6.042 1.00 67.88 166 ASN A CA 1
ATOM 1267 C C . ASN A 1 166 ? -2.982 13.192 -6.427 1.00 67.88 166 ASN A C 1
ATOM 1269 O O . ASN A 1 166 ? -3.162 12.431 -7.372 1.00 67.88 166 ASN A O 1
ATOM 1273 N N . CYS A 1 167 ? -4.003 13.674 -5.705 1.00 60.91 167 CYS A N 1
ATOM 1274 C CA . CYS A 1 167 ? -5.399 13.236 -5.865 1.00 60.91 167 CYS A CA 1
ATOM 1275 C C . CYS A 1 167 ? -5.579 11.704 -5.770 1.00 60.91 167 CYS A C 1
ATOM 1277 O O . CYS A 1 167 ? -6.435 11.129 -6.447 1.00 60.91 167 CYS A O 1
ATOM 1279 N N . ASP A 1 168 ? -4.774 11.042 -4.937 1.00 68.38 168 ASP A N 1
ATOM 1280 C CA . ASP A 1 168 ? -4.828 9.597 -4.723 1.00 68.38 168 ASP A CA 1
ATOM 1281 C C . ASP A 1 168 ? -5.938 9.252 -3.720 1.00 68.38 168 ASP A C 1
ATOM 1283 O O . ASP A 1 168 ? -5.733 9.259 -2.505 1.00 68.38 168 ASP A O 1
ATOM 1287 N N . GLN A 1 169 ? -7.132 8.975 -4.249 1.00 67.69 169 GLN A N 1
ATOM 1288 C CA . GLN A 1 169 ? -8.333 8.695 -3.453 1.00 67.69 169 GLN A CA 1
ATOM 1289 C C . GLN A 1 169 ? -8.230 7.400 -2.640 1.00 67.69 169 GLN A C 1
ATOM 1291 O O . GLN A 1 169 ? -8.841 7.298 -1.577 1.00 67.69 169 GLN A O 1
ATOM 1296 N N . GLU A 1 170 ? -7.485 6.408 -3.134 1.00 69.19 170 GLU A N 1
ATOM 1297 C CA . GLU A 1 170 ? -7.308 5.131 -2.439 1.00 69.19 170 GLU A CA 1
ATOM 1298 C C . GLU A 1 170 ? -6.442 5.347 -1.195 1.00 69.19 170 GLU A C 1
ATOM 1300 O O . GLU A 1 170 ? -6.853 5.012 -0.082 1.00 69.19 170 GLU A O 1
ATOM 1305 N N . SER A 1 171 ? -5.293 6.008 -1.362 1.00 70.06 171 SER A N 1
ATOM 1306 C CA . SER A 1 171 ? -4.413 6.368 -0.248 1.00 70.06 171 SER A CA 1
ATOM 1307 C C . SER A 1 171 ? -5.091 7.324 0.737 1.00 70.06 171 SER A C 1
ATOM 1309 O O . SER A 1 171 ? -4.981 7.129 1.946 1.00 70.06 171 SER A O 1
ATOM 1311 N N . GLU A 1 172 ? -5.838 8.321 0.255 1.00 73.81 172 GLU A N 1
ATOM 1312 C CA . GLU A 1 172 ? -6.601 9.240 1.110 1.00 73.81 172 GLU A CA 1
ATOM 1313 C C . GLU A 1 172 ? -7.611 8.482 1.987 1.00 73.81 172 GLU A C 1
ATOM 1315 O O . GLU A 1 172 ? -7.618 8.655 3.208 1.00 73.81 172 GLU A O 1
ATOM 1320 N N . ALA A 1 173 ? -8.418 7.598 1.391 1.00 71.38 173 ALA A N 1
ATOM 1321 C CA . ALA A 1 173 ? -9.419 6.820 2.118 1.00 71.38 173 ALA A CA 1
ATOM 1322 C C . ALA A 1 173 ? -8.787 5.912 3.185 1.00 71.38 173 ALA A C 1
ATOM 1324 O O . ALA A 1 173 ? -9.285 5.854 4.311 1.00 71.38 173 ALA A O 1
ATOM 1325 N N . MET A 1 174 ? -7.670 5.249 2.862 1.00 76.31 174 MET A N 1
ATOM 1326 C CA . MET A 1 174 ? -6.943 4.406 3.817 1.00 76.31 174 MET A CA 1
ATOM 1327 C C . MET A 1 174 ? -6.406 5.215 5.006 1.00 76.31 174 MET A C 1
ATOM 1329 O O . MET A 1 174 ? -6.552 4.794 6.156 1.00 76.31 174 MET A O 1
ATOM 1333 N N . VAL A 1 175 ? -5.834 6.399 4.755 1.00 74.81 175 VAL A N 1
ATOM 1334 C CA . VAL A 1 175 ? -5.306 7.268 5.820 1.00 74.81 175 VAL A CA 1
ATOM 1335 C C . VAL A 1 175 ? -6.428 7.805 6.710 1.00 74.81 175 VAL A C 1
ATOM 1337 O O . VAL A 1 175 ? -6.287 7.811 7.933 1.00 74.81 175 VAL A O 1
ATOM 1340 N N . LEU A 1 176 ? -7.551 8.235 6.128 1.00 76.50 176 LEU A N 1
ATOM 1341 C CA . LEU A 1 176 ? -8.701 8.728 6.893 1.00 76.50 176 LEU A CA 1
ATOM 1342 C C . LEU A 1 176 ? -9.312 7.633 7.770 1.00 76.50 176 LEU A C 1
ATOM 1344 O O . LEU A 1 176 ? -9.566 7.872 8.949 1.00 76.50 176 LEU A O 1
ATOM 1348 N N . HIS A 1 177 ? -9.473 6.425 7.224 1.00 77.06 177 HIS A N 1
ATOM 1349 C CA . HIS A 1 177 ? -9.933 5.266 7.984 1.00 77.06 177 HIS A CA 1
ATOM 1350 C C . HIS A 1 177 ? -9.007 4.983 9.175 1.00 77.06 177 HIS A C 1
ATOM 1352 O O . HIS A 1 177 ? -9.475 4.793 10.296 1.00 77.06 177 HIS A O 1
ATOM 1358 N N . PHE A 1 178 ? -7.688 5.007 8.965 1.00 82.06 178 PHE A N 1
ATOM 1359 C CA . PHE A 1 178 ? -6.716 4.824 10.043 1.00 82.06 178 PHE A CA 1
ATOM 1360 C C . PHE A 1 178 ? -6.824 5.904 11.135 1.00 82.06 178 PHE A C 1
ATOM 1362 O O . PHE A 1 178 ? -6.829 5.578 12.323 1.00 82.06 178 PHE A O 1
ATOM 1369 N N . LEU A 1 179 ? -6.958 7.178 10.754 1.00 78.31 179 LEU A N 1
ATOM 1370 C CA . LEU A 1 179 ? -7.109 8.289 11.701 1.00 78.31 179 LEU A CA 1
ATOM 1371 C C . LEU A 1 179 ? -8.374 8.153 12.563 1.00 78.31 179 LEU A C 1
ATOM 1373 O O . LEU A 1 179 ? -8.300 8.339 13.777 1.00 78.31 179 LEU A O 1
ATOM 1377 N N . GLU A 1 180 ? -9.502 7.766 11.965 1.00 76.31 180 GLU A N 1
ATOM 1378 C CA . GLU A 1 180 ? -10.751 7.506 12.693 1.00 76.31 180 GLU A CA 1
ATOM 1379 C C . GLU A 1 180 ? -10.566 6.388 13.737 1.00 76.31 180 GLU A C 1
ATOM 1381 O O . GLU A 1 180 ? -10.888 6.564 14.914 1.00 76.31 180 GLU A O 1
ATOM 1386 N N . HIS A 1 181 ? -9.921 5.280 13.351 1.00 79.31 181 HIS A N 1
ATOM 1387 C CA . HIS A 1 181 ? -9.622 4.162 14.259 1.00 79.31 181 HIS A CA 1
ATOM 1388 C C . HIS A 1 181 ? -8.714 4.571 15.429 1.00 79.31 181 HIS A C 1
ATOM 1390 O O . HIS A 1 181 ? -8.884 4.099 16.564 1.00 79.31 181 HIS A O 1
ATOM 1396 N N . MET A 1 182 ? -7.740 5.451 15.183 1.00 79.38 182 MET A N 1
ATOM 1397 C CA . MET A 1 182 ? -6.884 5.989 16.240 1.00 79.38 182 MET A CA 1
ATOM 1398 C C . MET A 1 182 ? -7.679 6.842 17.236 1.00 79.38 182 MET A C 1
ATOM 1400 O O . MET A 1 182 ? -7.495 6.695 18.447 1.00 79.38 182 MET A O 1
ATOM 1404 N N . GLU A 1 183 ? -8.564 7.720 16.756 1.00 69.25 183 GLU A N 1
ATOM 1405 C CA . GLU A 1 183 ? -9.383 8.594 17.607 1.00 69.25 183 GLU A CA 1
ATOM 1406 C C . GLU A 1 183 ? -10.336 7.805 18.511 1.00 69.25 183 GLU A C 1
ATOM 1408 O O . GLU A 1 183 ? -10.458 8.108 19.706 1.00 69.25 183 GLU A O 1
ATOM 1413 N N . GLU A 1 184 ? -10.965 6.757 17.981 1.00 70.06 184 GLU A N 1
ATOM 1414 C CA . GLU A 1 184 ? -11.819 5.852 18.755 1.00 70.06 184 GLU A CA 1
ATOM 1415 C C . GLU A 1 184 ? -11.032 5.108 19.841 1.00 70.06 184 GLU A C 1
ATOM 1417 O O . GLU A 1 184 ? -11.493 4.981 20.982 1.00 70.06 184 GLU A O 1
ATOM 1422 N N . SER A 1 185 ? -9.815 4.666 19.513 1.00 67.50 185 SER A N 1
ATOM 1423 C CA . SER A 1 185 ? -8.928 3.954 20.442 1.00 67.50 185 SER A CA 1
ATOM 1424 C C . SER A 1 185 ? -8.485 4.839 21.610 1.00 67.50 185 SER A C 1
ATOM 1426 O O . SER A 1 185 ? -8.492 4.399 22.760 1.00 67.50 185 SER A O 1
ATOM 1428 N N . VAL A 1 186 ? -8.164 6.109 21.340 1.00 61.41 186 VAL A N 1
ATOM 1429 C CA . VAL A 1 186 ? -7.814 7.102 22.373 1.00 61.41 186 VAL A CA 1
ATOM 1430 C C . VAL A 1 186 ? -9.044 7.499 23.200 1.00 61.41 186 VAL A C 1
ATOM 1432 O O . VAL A 1 186 ? -8.941 7.726 24.407 1.00 61.41 186 VAL A O 1
ATOM 1435 N N . SER A 1 187 ? -10.226 7.553 22.581 1.00 56.72 187 SER A N 1
ATOM 1436 C CA . SER A 1 187 ? -11.480 7.918 23.255 1.00 56.72 187 SER A CA 1
ATOM 1437 C C . SER A 1 187 ? -11.998 6.839 24.214 1.00 56.72 187 SER A C 1
ATOM 1439 O O . SER A 1 187 ? -12.661 7.172 25.200 1.00 56.72 187 SER A O 1
ATOM 1441 N N . ASN A 1 188 ? -11.681 5.566 23.957 1.00 50.50 188 ASN A N 1
ATOM 1442 C CA . ASN A 1 188 ? -12.126 4.415 24.747 1.00 50.50 188 ASN A CA 1
ATOM 1443 C C . ASN A 1 188 ? -11.157 3.977 25.861 1.00 50.50 188 ASN A C 1
ATOM 1445 O O . ASN A 1 188 ? -11.459 3.008 26.561 1.00 50.50 188 ASN A O 1
ATOM 1449 N N . GLU A 1 189 ? -10.036 4.671 26.097 1.00 43.72 189 GLU A N 1
ATOM 1450 C CA . GLU A 1 189 ? -9.194 4.384 27.266 1.00 43.72 189 GLU A CA 1
ATOM 1451 C C . GLU A 1 189 ? -9.932 4.747 28.574 1.00 43.72 189 GLU A C 1
ATOM 1453 O O . GLU A 1 189 ? -10.212 5.925 28.838 1.00 43.72 189 GLU A O 1
ATOM 1458 N N . PRO A 1 190 ? -10.239 3.777 29.461 1.00 36.09 190 PRO A N 1
ATOM 1459 C CA . PRO A 1 190 ? -10.783 4.103 30.768 1.00 36.09 190 PRO A CA 1
ATOM 1460 C C . PRO A 1 190 ? -9.729 4.883 31.555 1.00 36.09 190 PRO A C 1
ATOM 1462 O O . PRO A 1 190 ? -8.612 4.407 31.751 1.00 36.09 190 PRO A O 1
ATOM 1465 N N . SER A 1 191 ? -10.102 6.078 32.026 1.00 39.09 191 SER A N 1
ATOM 1466 C CA . SER A 1 191 ? -9.263 6.960 32.845 1.00 39.09 191 SER A CA 1
ATOM 1467 C C . SER A 1 191 ? -8.564 6.178 33.962 1.00 39.09 191 SER A C 1
ATOM 1469 O O . SER A 1 191 ? -9.158 5.869 34.998 1.00 39.09 191 SER A O 1
ATOM 1471 N N . ARG A 1 192 ? -7.287 5.845 33.759 1.00 35.19 192 ARG A N 1
ATOM 1472 C CA . ARG A 1 192 ? -6.493 5.097 34.731 1.00 35.19 192 ARG A CA 1
ATOM 1473 C C . ARG A 1 192 ? -6.076 6.064 35.837 1.00 35.19 192 ARG A C 1
ATOM 1475 O O . ARG A 1 192 ? -5.206 6.912 35.652 1.00 35.19 192 ARG A O 1
ATOM 1482 N N . ALA A 1 193 ? -6.751 5.971 36.981 1.00 29.08 193 ALA A N 1
ATOM 1483 C CA . ALA A 1 193 ? -6.375 6.688 38.195 1.00 29.08 193 ALA A CA 1
ATOM 1484 C C . ALA A 1 193 ? -4.907 6.378 38.570 1.00 29.08 193 ALA A C 1
ATOM 1486 O O . ALA A 1 193 ? -4.457 5.244 38.377 1.00 29.08 193 ALA A O 1
ATOM 1487 N N . PRO A 1 194 ? -4.151 7.346 39.119 1.00 36.41 194 PRO A N 1
ATOM 1488 C CA . PRO A 1 194 ? -2.729 7.169 39.387 1.00 36.41 194 PRO A CA 1
ATOM 1489 C C . PRO A 1 194 ? -2.521 6.186 40.546 1.00 36.41 194 PRO A C 1
ATOM 1491 O O . PRO A 1 194 ? -2.755 6.520 41.709 1.00 36.41 194 PRO A O 1
ATOM 1494 N N . GLN A 1 195 ? -2.063 4.971 40.242 1.00 30.81 195 GLN A N 1
ATOM 1495 C CA . GLN A 1 195 ? -1.558 4.044 41.254 1.00 30.81 195 GLN A CA 1
ATOM 1496 C C . GLN A 1 195 ? -0.128 4.448 41.634 1.00 30.81 195 GLN A C 1
ATOM 1498 O O . GLN A 1 195 ? 0.775 4.464 40.801 1.00 30.81 195 GLN A O 1
ATOM 1503 N N . ARG A 1 196 ? 0.063 4.808 42.909 1.00 32.75 196 ARG A N 1
ATOM 1504 C CA . ARG A 1 196 ? 1.379 4.950 43.545 1.00 32.75 196 ARG A CA 1
ATOM 1505 C C . ARG A 1 196 ? 1.974 3.567 43.819 1.00 32.75 196 ARG A C 1
ATOM 1507 O O . ARG A 1 196 ? 1.284 2.767 44.440 1.00 32.75 196 ARG A O 1
ATOM 1514 N N . GLN A 1 197 ? 3.239 3.372 43.442 1.00 30.11 197 GLN A N 1
ATOM 1515 C CA . GLN A 1 197 ? 4.316 2.612 44.120 1.00 30.11 197 GLN A CA 1
ATOM 1516 C C . GLN A 1 197 ? 5.519 2.608 43.154 1.00 30.11 197 GLN A C 1
ATOM 1518 O O . GLN A 1 197 ? 5.404 2.142 42.029 1.00 30.11 197 GLN A O 1
ATOM 1523 N N . GLU A 1 198 ? 6.498 3.486 43.366 1.00 28.19 198 GLU A N 1
ATOM 1524 C CA . GLU A 1 198 ? 7.760 3.253 44.097 1.00 28.19 198 GLU A CA 1
ATOM 1525 C C . GLU A 1 198 ? 8.787 2.385 43.339 1.00 28.19 198 GLU A C 1
ATOM 1527 O O . GLU A 1 198 ? 8.714 1.166 43.305 1.00 28.19 198 GLU A O 1
ATOM 1532 N N . GLU A 1 199 ? 9.749 3.127 42.773 1.00 28.91 199 GLU A N 1
ATOM 1533 C CA . GLU A 1 199 ? 11.190 2.864 42.648 1.00 28.91 199 GLU A CA 1
ATOM 1534 C C . GLU A 1 199 ? 11.721 1.724 41.757 1.00 28.91 199 GLU A C 1
ATOM 1536 O O . GLU A 1 199 ? 11.740 0.555 42.122 1.00 28.91 199 GLU A O 1
ATOM 1541 N N . GLY A 1 200 ? 12.388 2.148 40.670 1.00 27.50 200 GLY A N 1
ATOM 1542 C CA . GLY A 1 200 ? 13.769 1.718 40.436 1.00 27.50 200 GLY A CA 1
ATOM 1543 C C . GLY A 1 200 ? 14.129 1.215 39.039 1.00 27.50 200 GLY A C 1
ATOM 1544 O O . GLY A 1 200 ? 14.415 0.040 38.911 1.00 27.50 200 GLY A O 1
ATOM 1545 N N . GLU A 1 201 ? 14.224 2.090 38.028 1.00 27.98 201 GLU A N 1
ATOM 1546 C CA . GLU A 1 201 ? 15.371 2.121 37.092 1.00 27.98 201 GLU A CA 1
ATOM 1547 C C . GLU A 1 201 ? 15.275 3.298 36.104 1.00 27.98 201 GLU A C 1
ATOM 1549 O O . GLU A 1 201 ? 14.202 3.731 35.693 1.00 27.98 201 GLU A O 1
ATOM 1554 N N . LYS A 1 202 ? 16.430 3.897 35.798 1.00 32.19 202 LYS A N 1
ATOM 1555 C CA . LYS A 1 202 ? 16.578 5.214 35.161 1.00 32.19 202 LYS A CA 1
ATOM 1556 C C . LYS A 1 202 ? 16.081 5.232 33.707 1.00 32.19 202 LYS A C 1
ATOM 1558 O O . LYS A 1 202 ? 16.781 4.756 32.817 1.00 32.19 202 LYS A O 1
ATOM 1563 N N . ALA A 1 203 ? 14.957 5.904 33.457 1.00 26.61 203 ALA A N 1
ATOM 1564 C CA . ALA A 1 203 ? 14.486 6.266 32.120 1.00 26.61 203 ALA A CA 1
ATOM 1565 C C . ALA A 1 203 ? 14.750 7.754 31.800 1.00 26.61 203 ALA A C 1
ATOM 1567 O O . ALA A 1 203 ? 14.574 8.639 32.640 1.00 26.61 203 ALA A O 1
ATOM 1568 N N . LYS A 1 204 ? 15.198 8.008 30.564 1.00 25.27 204 LYS A N 1
ATOM 1569 C CA . LYS A 1 204 ? 15.360 9.326 29.917 1.00 25.27 204 LYS A CA 1
ATOM 1570 C C . LYS A 1 204 ? 14.000 10.054 29.795 1.00 25.27 204 LYS A C 1
ATOM 1572 O O . LYS A 1 204 ? 12.970 9.390 29.873 1.00 25.27 204 LYS A O 1
ATOM 1577 N N . PRO A 1 205 ? 13.970 11.397 29.650 1.00 26.03 205 PRO A N 1
ATOM 1578 C CA . PRO A 1 205 ? 12.794 12.199 29.987 1.00 26.03 205 PRO A CA 1
ATOM 1579 C C . PRO A 1 205 ? 11.587 11.881 29.095 1.00 26.03 205 PRO A C 1
ATOM 1581 O O . PRO A 1 205 ? 11.583 12.185 27.906 1.00 26.03 205 PRO A O 1
ATOM 1584 N N . GLN A 1 206 ? 10.555 11.298 29.709 1.00 27.91 206 GLN A N 1
ATOM 1585 C CA . GLN A 1 206 ? 9.219 11.146 29.141 1.00 27.91 206 GLN A CA 1
ATOM 1586 C C . GLN A 1 206 ? 8.555 12.527 29.047 1.00 27.91 206 GLN A C 1
ATOM 1588 O O . GLN A 1 206 ? 8.399 13.226 30.053 1.00 27.91 206 GLN A O 1
ATOM 1593 N N . GLN A 1 207 ? 8.180 12.932 27.834 1.00 32.72 207 GLN A N 1
ATOM 1594 C CA . GLN A 1 207 ? 7.320 14.092 27.618 1.00 32.72 207 GLN A CA 1
ATOM 1595 C C . GLN A 1 207 ? 5.891 13.761 28.072 1.00 32.72 207 GLN A C 1
ATOM 1597 O O . GLN A 1 207 ? 5.395 12.655 27.868 1.00 32.72 207 GLN A O 1
ATOM 1602 N N . LYS A 1 208 ? 5.258 14.725 28.749 1.00 27.03 208 LYS A N 1
ATOM 1603 C CA . LYS A 1 208 ? 3.899 14.632 29.303 1.00 27.03 208 LYS A CA 1
ATOM 1604 C C . LYS A 1 208 ? 2.889 14.217 28.229 1.00 27.03 208 LYS A C 1
ATOM 1606 O O . LYS A 1 208 ? 2.834 14.849 27.180 1.00 27.03 208 LYS A O 1
ATOM 1611 N N . ALA A 1 209 ? 2.053 13.230 28.551 1.00 29.98 209 ALA A N 1
ATOM 1612 C CA . ALA A 1 209 ? 0.901 12.849 27.741 1.00 29.98 209 ALA A CA 1
ATOM 1613 C C . ALA A 1 209 ? -0.041 14.054 27.508 1.00 29.98 209 ALA A C 1
ATOM 1615 O O . ALA A 1 209 ? -0.299 14.806 28.461 1.00 29.98 209 ALA A O 1
ATOM 1616 N N . PRO A 1 210 ? -0.550 14.251 26.277 1.00 30.41 210 PRO A N 1
ATOM 1617 C CA . PRO A 1 210 ? -1.487 15.323 25.967 1.00 30.41 210 PRO A CA 1
ATOM 1618 C C . PRO A 1 210 ? -2.830 15.114 26.677 1.00 30.41 210 PRO A C 1
ATOM 1620 O O . PRO A 1 210 ? -3.280 13.995 26.924 1.00 30.41 210 PRO A O 1
ATOM 1623 N N . SER A 1 211 ? -3.456 16.222 27.061 1.00 31.33 211 SER A N 1
ATOM 1624 C CA . SER A 1 211 ? -4.713 16.257 27.810 1.00 31.33 211 SER A CA 1
ATOM 1625 C C . SER A 1 211 ? -5.911 16.304 26.861 1.00 31.33 211 SER A C 1
ATOM 1627 O O . SER A 1 211 ? -5.814 16.786 25.742 1.00 31.33 211 SER A O 1
ATOM 1629 N N . ARG A 1 212 ? -7.100 15.930 27.346 1.00 30.19 212 ARG A N 1
ATOM 1630 C CA . ARG A 1 212 ? -8.392 15.948 26.618 1.00 30.19 212 ARG A CA 1
ATOM 1631 C C . ARG A 1 212 ? -8.748 17.270 25.896 1.00 30.19 212 ARG A C 1
ATOM 1633 O O . ARG A 1 212 ? -9.640 17.281 25.058 1.00 30.19 212 ARG A O 1
ATOM 1640 N N . LYS A 1 213 ? -8.088 18.387 26.229 1.00 35.72 213 LYS A N 1
ATOM 1641 C CA . LYS A 1 213 ? -8.233 19.685 25.542 1.00 35.72 213 LYS A CA 1
ATOM 1642 C C . LYS A 1 213 ? -7.392 19.801 24.268 1.00 35.72 213 LYS A C 1
ATOM 1644 O O . LYS A 1 213 ? -7.772 20.572 23.397 1.00 35.72 213 LYS A O 1
ATOM 1649 N N . ASP A 1 214 ? -6.323 19.021 24.146 1.00 37.56 214 ASP A N 1
ATOM 1650 C CA . ASP A 1 214 ? -5.448 19.004 22.970 1.00 37.56 214 ASP A CA 1
ATOM 1651 C C . ASP A 1 214 ? -6.137 18.298 21.782 1.00 37.56 214 ASP A C 1
ATOM 1653 O O . ASP A 1 214 ? -5.863 18.617 20.631 1.00 37.56 214 ASP A O 1
ATOM 1657 N N . PHE A 1 215 ? -7.119 17.427 22.062 1.00 34.69 215 PHE A N 1
ATOM 1658 C 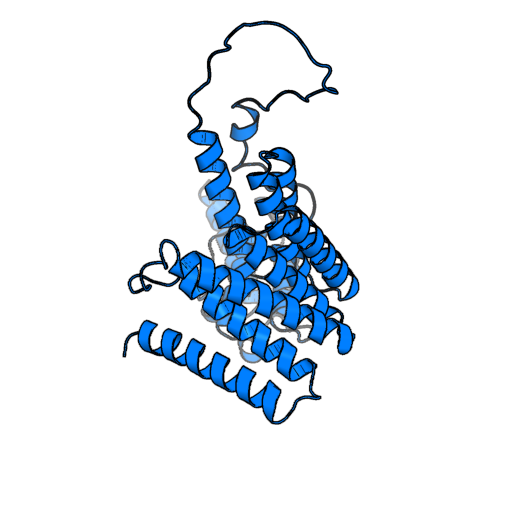CA . PHE A 1 215 ? -7.958 16.746 21.064 1.00 34.69 215 PHE A CA 1
ATOM 1659 C C . PHE A 1 215 ? -9.252 17.503 20.703 1.00 34.69 215 PHE A C 1
ATOM 1661 O O . PHE A 1 215 ? -9.906 17.195 19.712 1.00 34.69 215 PHE A O 1
ATOM 1668 N N . ALA A 1 216 ? -9.636 18.532 21.466 1.00 31.48 216 ALA A N 1
ATOM 1669 C CA . ALA A 1 216 ? -10.904 19.246 21.267 1.00 31.48 216 ALA A CA 1
ATOM 1670 C C . ALA A 1 216 ? -10.910 20.213 20.056 1.00 31.48 216 ALA A C 1
ATOM 1672 O O . ALA A 1 216 ? -11.891 20.926 19.855 1.00 31.48 216 ALA A O 1
ATOM 1673 N N . GLY A 1 217 ? -9.831 20.251 19.262 1.00 32.47 217 GLY A N 1
ATOM 1674 C CA . GLY A 1 217 ? -9.671 21.102 18.073 1.00 32.47 217 GLY A CA 1
ATOM 1675 C C . GLY A 1 217 ? -9.484 20.346 16.751 1.00 32.47 217 GLY A C 1
ATOM 1676 O O . GLY A 1 217 ? -9.138 20.973 15.750 1.00 32.47 217 GLY A O 1
ATOM 1677 N N . ILE A 1 218 ? -9.686 19.023 16.725 1.00 38.25 218 ILE A N 1
ATOM 1678 C CA . ILE A 1 218 ? -9.303 18.170 15.582 1.00 38.25 218 ILE A CA 1
ATOM 1679 C C . ILE A 1 218 ? -10.226 18.345 14.359 1.00 38.25 218 ILE A C 1
ATOM 1681 O O . ILE A 1 218 ? -9.789 18.164 13.230 1.00 38.25 218 ILE A O 1
ATOM 1685 N N . SER A 1 219 ? -11.438 18.887 14.540 1.00 34.16 219 SER A N 1
ATOM 1686 C CA . SER A 1 219 ? -12.290 19.320 13.417 1.00 34.16 219 SER A CA 1
ATOM 1687 C C . SER A 1 219 ? -12.030 20.765 12.947 1.00 34.16 219 SER A C 1
ATOM 1689 O O . SER A 1 219 ? -12.691 21.219 12.013 1.00 34.16 219 SER A O 1
ATOM 1691 N N . SER A 1 220 ? -11.121 21.526 13.573 1.00 33.06 220 SER A N 1
ATOM 1692 C CA . SER A 1 220 ? -11.012 22.977 13.333 1.00 33.06 220 SER A CA 1
ATOM 1693 C C . SER A 1 220 ? -9.611 23.514 13.033 1.00 33.06 220 SER A C 1
ATOM 1695 O O . SER A 1 220 ? -9.452 24.728 13.005 1.00 33.06 220 SER A O 1
ATOM 1697 N N . ASN A 1 221 ? -8.611 22.668 12.769 1.00 27.14 221 ASN A N 1
ATOM 1698 C CA . ASN A 1 221 ? -7.268 23.120 12.371 1.00 27.14 221 ASN A CA 1
ATOM 1699 C C . ASN A 1 221 ? -6.719 22.365 11.143 1.00 27.14 221 ASN A C 1
ATOM 1701 O O . ASN A 1 221 ? -5.561 21.963 11.122 1.00 27.14 221 ASN A O 1
ATOM 1705 N N . LEU A 1 222 ? -7.527 22.210 10.089 1.00 35.50 222 LEU A N 1
ATOM 1706 C CA . LEU A 1 222 ? -7.011 21.972 8.732 1.00 35.50 222 LEU A CA 1
ATOM 1707 C C . LEU A 1 222 ? -6.580 23.308 8.112 1.00 35.50 222 LEU A C 1
ATOM 1709 O O . LEU A 1 222 ? -7.198 23.715 7.140 1.00 35.50 222 LEU A O 1
ATOM 1713 N N . ASP A 1 223 ? -5.611 24.049 8.665 1.00 38.75 223 ASP A N 1
ATOM 1714 C CA . ASP A 1 223 ? -5.140 25.287 8.023 1.00 38.75 223 ASP A CA 1
ATOM 1715 C C . ASP A 1 223 ? -3.768 25.788 8.493 1.00 38.75 223 ASP A C 1
ATOM 1717 O O . ASP A 1 223 ? -3.558 25.957 9.689 1.00 38.75 223 ASP A O 1
ATOM 1721 N N . ALA A 1 224 ? -2.929 26.146 7.504 1.00 31.11 224 ALA A N 1
ATOM 1722 C CA . ALA A 1 224 ? -1.519 26.578 7.559 1.00 31.11 224 ALA A CA 1
ATOM 1723 C C . ALA A 1 224 ? -0.555 25.377 7.518 1.00 31.11 224 ALA A C 1
ATOM 1725 O O . ALA A 1 224 ? -0.275 24.763 8.530 1.00 31.11 224 ALA A O 1
ATOM 1726 N N . ASP A 1 225 ? -0.073 24.884 6.379 1.00 28.42 225 ASP A N 1
ATOM 1727 C CA . ASP A 1 225 ? 0.589 25.627 5.314 1.00 28.42 225 ASP A CA 1
ATOM 1728 C C . ASP A 1 225 ? 0.643 24.768 4.038 1.00 28.42 225 ASP A C 1
ATOM 1730 O O . ASP A 1 225 ? 1.477 23.879 3.924 1.00 28.42 225 ASP A O 1
ATOM 1734 N N . MET A 1 226 ? -0.270 25.021 3.091 1.00 32.97 226 MET A N 1
ATOM 1735 C CA . MET A 1 226 ? -0.131 24.792 1.635 1.00 32.97 226 MET A CA 1
ATOM 1736 C C . MET A 1 226 ? -1.468 25.121 0.947 1.00 32.97 226 MET A C 1
ATOM 1738 O O . MET A 1 226 ? -2.194 24.257 0.468 1.00 32.97 226 MET A O 1
ATOM 1742 N N . ARG A 1 227 ? -1.850 26.404 0.942 1.00 34.59 227 ARG A N 1
ATOM 1743 C CA . ARG A 1 227 ? -3.059 26.875 0.247 1.00 34.59 227 ARG A CA 1
ATOM 1744 C C . ARG A 1 227 ? -2.681 27.620 -1.043 1.00 34.59 227 ARG A C 1
ATOM 1746 O O . ARG A 1 227 ? -2.091 28.697 -0.930 1.00 34.59 227 ARG A O 1
ATOM 1753 N N . PRO A 1 228 ? -3.116 27.187 -2.241 1.00 34.19 228 PRO A N 1
ATOM 1754 C CA . PRO A 1 228 ? -3.600 28.152 -3.226 1.00 34.19 228 PRO A CA 1
ATOM 1755 C C . PRO A 1 228 ? -4.788 28.905 -2.592 1.00 34.19 228 PRO A C 1
ATOM 1757 O O . PRO A 1 228 ? -5.632 28.304 -1.929 1.00 34.19 228 PRO A O 1
ATOM 1760 N N . GLY A 1 229 ? -4.783 30.240 -2.661 1.00 39.91 229 GLY A N 1
ATOM 1761 C CA . GLY A 1 229 ? -5.576 31.123 -1.792 1.00 39.91 229 GLY A CA 1
ATOM 1762 C C . GLY A 1 229 ? -7.059 30.745 -1.646 1.00 39.91 229 GLY A C 1
ATOM 1763 O O . GLY A 1 229 ? -7.798 30.710 -2.624 1.00 39.91 229 GLY A O 1
ATOM 1764 N N . LYS A 1 230 ? -7.513 30.511 -0.403 1.00 47.84 230 LYS A N 1
ATOM 1765 C CA . LYS A 1 230 ? -8.931 30.275 -0.082 1.00 47.84 230 LYS A CA 1
ATOM 1766 C C . LYS A 1 230 ? -9.755 31.533 -0.389 1.00 47.84 230 LYS A C 1
ATOM 1768 O O . LYS A 1 230 ? -9.604 32.551 0.284 1.00 47.84 230 LYS A O 1
ATOM 1773 N N . LEU A 1 231 ? -10.679 31.438 -1.344 1.00 51.56 231 LEU A N 1
ATOM 1774 C CA . LEU A 1 231 ? -11.649 32.485 -1.682 1.00 51.56 231 LEU A CA 1
ATOM 1775 C C . LEU A 1 231 ? -12.860 32.396 -0.739 1.00 51.56 231 LEU A C 1
ATOM 1777 O O . LEU A 1 231 ? -13.969 32.063 -1.148 1.00 51.56 231 LEU A O 1
ATOM 1781 N N . HIS A 1 232 ? -12.643 32.636 0.557 1.00 46.25 232 HIS A N 1
ATOM 1782 C CA . HIS A 1 232 ? -13.723 32.649 1.546 1.00 46.25 232 HIS A CA 1
ATOM 1783 C C . HIS A 1 232 ? -14.324 34.055 1.693 1.00 46.25 232 HIS A C 1
ATOM 1785 O O . HIS A 1 232 ? -13.651 35.000 2.098 1.00 46.25 232 HIS A O 1
ATOM 1791 N N . GLY A 1 233 ? -15.624 34.171 1.415 1.00 48.53 233 GLY A N 1
ATOM 1792 C CA . GLY A 1 233 ? -16.528 35.079 2.134 1.00 48.53 233 GLY A CA 1
ATOM 1793 C C . GLY A 1 233 ? -16.404 36.599 1.955 1.00 48.53 233 GLY A C 1
ATOM 1794 O O . GLY A 1 233 ? -17.209 37.310 2.545 1.00 48.53 233 GLY A O 1
ATOM 1795 N N . SER A 1 234 ? -15.495 37.147 1.148 1.00 44.44 234 SER A N 1
ATOM 1796 C CA . SER A 1 234 ? -15.512 38.588 0.842 1.00 44.44 234 SER A CA 1
ATOM 1797 C C . SER A 1 234 ? -15.191 38.834 -0.624 1.00 44.44 234 SER A C 1
ATOM 1799 O O . SER A 1 234 ? -14.269 38.206 -1.132 1.00 44.44 234 SER A O 1
ATOM 1801 N N . LYS A 1 235 ? -15.994 39.697 -1.274 1.00 50.25 235 LYS A N 1
ATOM 1802 C CA . LYS A 1 235 ? -15.884 40.194 -2.663 1.00 50.25 235 LYS A CA 1
ATOM 1803 C C . LYS A 1 235 ? -14.830 39.461 -3.501 1.00 50.25 235 LYS A C 1
ATOM 1805 O O . LYS A 1 235 ? -13.768 39.995 -3.799 1.00 50.25 235 LYS A O 1
ATOM 1810 N N . VAL A 1 236 ? -15.139 38.223 -3.868 1.00 55.56 236 VAL A N 1
ATOM 1811 C CA . VAL A 1 236 ? -14.321 37.513 -4.839 1.00 55.56 236 VAL A CA 1
ATOM 1812 C C . VAL A 1 236 ? -14.676 38.124 -6.182 1.00 55.56 236 VAL A C 1
ATOM 1814 O O . VAL A 1 236 ? -15.814 38.027 -6.647 1.00 55.56 236 VAL A O 1
ATOM 1817 N N . ASP A 1 237 ? -13.736 38.855 -6.755 1.00 66.81 237 ASP A N 1
ATOM 1818 C CA . ASP A 1 237 ? -13.895 39.444 -8.066 1.00 66.81 237 ASP A CA 1
ATOM 1819 C C . ASP A 1 237 ? -13.987 38.339 -9.124 1.00 66.81 237 ASP A C 1
ATOM 1821 O O . ASP A 1 237 ? -13.409 37.255 -9.012 1.00 66.81 237 ASP A O 1
ATOM 1825 N N . LYS A 1 238 ? -14.764 38.617 -10.174 1.00 69.50 238 LYS A N 1
ATOM 1826 C CA . LYS A 1 238 ? -14.997 37.685 -11.283 1.00 69.50 238 LYS A CA 1
ATOM 1827 C C . LYS A 1 238 ? -13.682 37.147 -11.861 1.00 69.50 238 LYS A C 1
ATOM 1829 O O . LYS A 1 238 ? -13.632 36.006 -12.303 1.00 69.50 238 LYS A O 1
ATOM 1834 N N . GLU A 1 239 ? -12.634 37.963 -11.836 1.00 71.56 239 GLU A N 1
ATOM 1835 C CA . GLU A 1 239 ? -11.302 37.643 -12.341 1.00 71.56 239 GLU A CA 1
ATOM 1836 C C . GLU A 1 239 ? -10.599 36.556 -11.509 1.00 71.56 239 GLU A C 1
ATOM 1838 O O . GLU A 1 239 ? -10.057 35.613 -12.086 1.00 71.56 239 GLU A O 1
ATOM 1843 N N . SER A 1 240 ? -10.715 36.587 -10.176 1.00 70.31 240 SER A N 1
ATOM 1844 C CA . SER A 1 240 ? -10.190 35.523 -9.308 1.00 70.31 240 SER A CA 1
ATOM 1845 C C . SER A 1 240 ? -10.895 34.185 -9.528 1.00 70.31 240 SER A C 1
ATOM 1847 O O . SER A 1 240 ? -10.233 33.152 -9.627 1.00 70.31 240 SER A O 1
ATOM 1849 N N . PHE A 1 241 ? -12.226 34.181 -9.668 1.00 73.94 241 PHE A N 1
ATOM 1850 C CA . PHE A 1 241 ? -12.957 32.945 -9.976 1.00 73.94 241 PHE A CA 1
ATOM 1851 C C . PHE A 1 241 ? -12.607 32.394 -11.361 1.00 73.94 241 PHE A C 1
ATOM 1853 O O . PHE A 1 241 ? -12.456 31.184 -11.509 1.00 73.94 241 PHE A O 1
ATOM 1860 N N . MET A 1 242 ? -12.451 33.266 -12.362 1.00 75.94 242 MET A N 1
ATOM 1861 C CA . MET A 1 242 ? -12.030 32.861 -13.709 1.00 75.94 242 MET A CA 1
ATOM 1862 C C . MET A 1 242 ? -10.649 32.212 -13.685 1.00 75.94 242 MET A C 1
ATOM 1864 O O . MET A 1 242 ? -10.461 31.170 -14.305 1.00 75.94 242 MET A O 1
ATOM 1868 N N . LYS A 1 243 ? -9.701 32.786 -12.935 1.00 73.94 243 LYS A N 1
ATOM 1869 C CA . LYS A 1 243 ? -8.357 32.224 -12.788 1.00 73.94 243 LYS A CA 1
ATOM 1870 C C . LYS A 1 243 ? -8.389 30.847 -12.127 1.00 73.94 243 LYS A C 1
ATOM 1872 O O . LYS A 1 243 ? -7.811 29.912 -12.670 1.00 73.94 243 LYS A O 1
ATOM 1877 N N . VAL A 1 244 ? -9.115 30.708 -11.017 1.00 73.06 244 VAL A N 1
ATOM 1878 C CA . VAL A 1 244 ? -9.262 29.419 -10.324 1.00 73.06 244 VAL A CA 1
ATOM 1879 C C . VAL A 1 244 ? -9.892 28.376 -11.240 1.00 73.06 244 VAL A C 1
ATOM 1881 O O . VAL A 1 244 ? -9.375 27.269 -11.344 1.00 73.06 244 VAL A O 1
ATOM 1884 N N . ILE A 1 245 ? -10.970 28.717 -11.946 1.00 75.31 245 ILE A N 1
ATOM 1885 C CA . ILE A 1 245 ? -11.644 27.770 -12.841 1.00 75.31 245 ILE A CA 1
ATOM 1886 C C . ILE A 1 245 ? -10.751 27.387 -14.023 1.00 75.31 245 ILE A C 1
ATOM 1888 O O . ILE A 1 245 ? -10.734 26.215 -14.383 1.00 75.31 245 ILE A O 1
ATOM 1892 N N . ALA A 1 246 ? -9.973 28.317 -14.580 1.00 71.81 246 ALA A N 1
ATOM 1893 C CA . ALA A 1 246 ? -9.019 28.012 -15.643 1.00 71.81 246 ALA A CA 1
ATOM 1894 C C . ALA A 1 246 ? -7.886 27.095 -15.169 1.00 71.81 246 ALA A C 1
ATOM 1896 O O . ALA A 1 246 ? -7.596 26.107 -15.837 1.00 71.81 246 ALA A O 1
ATOM 1897 N N . GLU A 1 247 ? -7.278 27.381 -14.014 1.00 73.56 247 GLU A N 1
ATOM 1898 C CA . GLU A 1 247 ? -6.223 26.546 -13.421 1.00 73.56 247 GLU A CA 1
ATOM 1899 C C . GLU A 1 247 ? -6.748 25.146 -13.087 1.00 73.56 247 GLU A C 1
ATOM 1901 O O . GLU A 1 247 ? -6.108 24.146 -13.406 1.00 73.56 247 GLU A O 1
ATOM 1906 N N . THR A 1 248 ? -7.952 25.070 -12.520 1.00 70.38 248 THR A N 1
ATOM 1907 C CA . THR A 1 248 ? -8.591 23.803 -12.152 1.00 70.38 248 THR A CA 1
ATOM 1908 C C . THR A 1 248 ? -8.991 23.009 -13.399 1.00 70.38 248 THR A C 1
ATOM 1910 O O . THR A 1 248 ? -8.724 21.815 -13.486 1.00 70.38 248 THR A O 1
ATOM 1913 N N . ALA A 1 249 ? -9.581 23.646 -14.413 1.00 70.19 249 ALA A N 1
ATOM 1914 C CA . ALA A 1 249 ? -9.926 22.980 -15.670 1.00 70.19 249 ALA A CA 1
ATOM 1915 C C . ALA A 1 249 ? -8.676 22.490 -16.420 1.00 70.19 249 ALA A C 1
ATOM 1917 O O . ALA A 1 249 ? -8.672 21.372 -16.932 1.00 70.19 249 ALA A O 1
ATOM 1918 N N . LEU A 1 250 ? -7.603 23.286 -16.431 1.00 71.25 250 LEU A N 1
ATOM 1919 C CA . LEU A 1 250 ? -6.315 22.903 -17.008 1.00 71.25 250 LEU A CA 1
ATOM 1920 C C . LEU A 1 250 ? -5.709 21.698 -16.280 1.00 71.25 250 LEU A C 1
ATOM 1922 O O . LEU A 1 250 ? -5.261 20.761 -16.935 1.00 71.25 250 LEU A O 1
ATOM 1926 N N . ALA A 1 251 ? -5.731 21.694 -14.946 1.00 66.12 251 ALA A N 1
ATOM 1927 C CA . ALA A 1 251 ? -5.219 20.586 -14.142 1.00 66.12 251 ALA A CA 1
ATOM 1928 C C . ALA A 1 251 ? -5.964 19.267 -14.406 1.00 66.12 251 ALA A C 1
ATOM 1930 O O . ALA A 1 251 ? -5.357 18.205 -14.337 1.00 66.12 251 ALA A O 1
ATOM 1931 N N . ASN A 1 252 ? -7.257 19.335 -14.739 1.00 64.44 252 ASN A N 1
ATOM 1932 C CA . ASN A 1 252 ? -8.068 18.148 -15.003 1.00 64.44 252 ASN A CA 1
ATOM 1933 C C . ASN A 1 252 ? -7.983 17.657 -16.458 1.00 64.44 252 ASN A C 1
ATOM 1935 O O . ASN A 1 252 ? -8.115 16.465 -16.685 1.00 64.44 252 ASN A O 1
ATOM 1939 N N . VAL A 1 253 ? -7.770 18.531 -17.449 1.00 64.38 253 VAL A N 1
ATOM 1940 C CA . VAL A 1 253 ? -7.839 18.145 -18.878 1.00 64.38 253 VAL A CA 1
ATOM 1941 C C . VAL A 1 253 ? -6.465 18.132 -19.568 1.00 64.38 253 VAL A C 1
ATOM 1943 O O . VAL A 1 253 ? -6.307 17.528 -20.626 1.00 64.38 253 VAL A O 1
ATOM 1946 N N . GLY A 1 254 ? -5.440 18.770 -18.992 1.00 52.88 254 GLY A N 1
ATOM 1947 C CA . GLY A 1 254 ? -4.048 18.707 -19.468 1.00 52.88 254 GLY A CA 1
ATOM 1948 C C . GLY A 1 254 ? -3.762 19.381 -20.822 1.00 52.88 254 GLY A C 1
ATOM 1949 O O . GLY A 1 254 ? -2.633 19.331 -21.310 1.00 52.88 254 GLY A O 1
ATOM 1950 N N . LEU A 1 255 ? -4.755 20.024 -21.441 1.00 47.31 255 LEU A N 1
ATOM 1951 C CA . LEU A 1 255 ? -4.634 20.788 -22.688 1.00 47.31 255 LEU A CA 1
ATOM 1952 C C . LEU A 1 255 ? -4.500 22.274 -22.359 1.00 47.31 255 LEU A C 1
ATOM 1954 O O . LEU A 1 255 ? -5.236 22.717 -21.495 1.00 47.31 255 LEU A O 1
ATOM 1958 N N . GLY A 1 256 ? -3.609 23.007 -23.051 1.00 54.97 256 GLY A N 1
ATOM 1959 C CA . GLY A 1 256 ? -3.160 24.393 -22.781 1.00 54.97 256 GLY A CA 1
ATOM 1960 C C . GLY A 1 256 ? -4.220 25.476 -22.477 1.00 54.97 256 GLY A C 1
ATOM 1961 O O . GLY A 1 256 ? -5.146 25.285 -21.708 1.00 54.97 256 GLY A O 1
ATOM 1962 N N . THR A 1 257 ? -4.072 26.706 -22.978 1.00 57.28 257 THR A N 1
ATOM 1963 C CA . THR A 1 257 ? -5.032 27.776 -22.626 1.00 57.28 257 THR A CA 1
ATOM 1964 C C . THR A 1 257 ? -6.427 27.457 -23.180 1.00 57.28 257 THR A C 1
ATOM 1966 O O . THR A 1 257 ? -6.644 27.577 -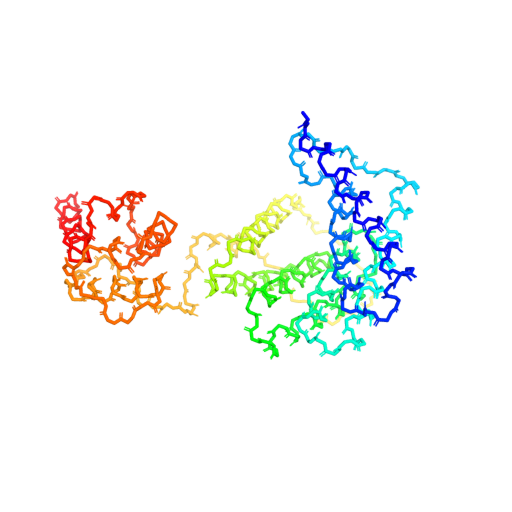24.386 1.00 57.28 257 THR A O 1
ATOM 1969 N N . ILE A 1 258 ? -7.352 27.048 -22.308 1.00 66.69 258 ILE A N 1
ATOM 1970 C CA . ILE A 1 258 ? -8.760 26.790 -22.632 1.00 66.69 258 ILE A CA 1
ATOM 1971 C C . ILE A 1 258 ? -9.483 28.131 -22.783 1.00 66.69 258 ILE A C 1
ATOM 1973 O O . ILE A 1 258 ? -9.405 28.981 -21.896 1.00 66.69 258 ILE A O 1
ATOM 1977 N N . ASP A 1 259 ? -10.185 28.324 -23.901 1.00 75.44 259 ASP A N 1
ATOM 1978 C CA . ASP A 1 259 ? -11.020 29.507 -24.092 1.00 75.44 259 ASP A CA 1
ATOM 1979 C C . ASP A 1 259 ? -12.230 29.485 -23.143 1.00 75.44 259 ASP A C 1
ATOM 1981 O O . ASP A 1 259 ? -12.902 28.469 -22.964 1.00 75.44 259 ASP A O 1
ATOM 1985 N N . PHE A 1 260 ? -12.518 30.633 -22.532 1.00 76.44 260 PHE A N 1
ATOM 1986 C CA . PHE A 1 260 ? -13.469 30.747 -21.426 1.00 76.44 260 PHE A CA 1
ATOM 1987 C C . PHE A 1 260 ? -14.931 30.517 -21.823 1.00 76.44 260 PHE A C 1
ATOM 1989 O O . PHE A 1 260 ? -15.770 30.261 -20.951 1.00 76.44 260 PHE A O 1
ATOM 1996 N N . ASP A 1 261 ? -15.233 30.649 -23.114 1.00 78.88 261 ASP A N 1
ATOM 1997 C CA . ASP A 1 261 ? -16.569 30.482 -23.681 1.00 78.88 261 ASP A CA 1
ATOM 1998 C C . ASP A 1 261 ? -16.748 29.135 -24.394 1.00 78.88 261 ASP A C 1
ATOM 2000 O O . ASP A 1 261 ? -17.878 28.769 -24.723 1.00 78.88 261 ASP A O 1
ATOM 2004 N N . THR A 1 262 ? -15.670 28.363 -24.559 1.00 78.25 262 THR A N 1
ATOM 2005 C CA . THR A 1 262 ? -15.740 27.023 -25.143 1.00 78.25 262 THR A CA 1
ATOM 2006 C C . THR A 1 262 ? -16.400 26.048 -24.162 1.00 78.25 262 THR A C 1
ATOM 2008 O O . THR A 1 262 ? -16.073 26.054 -22.967 1.00 78.25 262 THR A O 1
ATOM 2011 N N . PRO A 1 263 ? -17.328 25.194 -24.631 1.00 81.44 263 PRO A N 1
ATOM 2012 C CA . PRO A 1 263 ? -17.864 24.118 -23.817 1.00 81.44 263 PRO A CA 1
ATOM 2013 C C . PRO A 1 263 ? -16.748 23.188 -23.322 1.00 81.44 263 PRO A C 1
ATOM 2015 O O . PRO A 1 263 ? -16.006 22.617 -24.114 1.00 81.44 263 PRO A O 1
ATOM 2018 N N . LEU A 1 264 ? -16.650 22.982 -22.010 1.00 75.25 264 LEU A N 1
ATOM 2019 C CA . LEU A 1 264 ? -15.616 22.155 -21.379 1.00 75.25 264 LEU A CA 1
ATOM 2020 C C . LEU A 1 264 ? -15.633 20.712 -21.906 1.00 75.25 264 LEU A C 1
ATOM 2022 O O . LEU A 1 264 ? -14.594 20.074 -22.045 1.00 75.25 264 LEU A O 1
ATOM 2026 N N . VAL A 1 265 ? -16.806 20.197 -22.274 1.00 77.38 265 VAL A N 1
ATOM 2027 C CA . VAL A 1 265 ? -16.927 18.856 -22.862 1.00 77.38 265 VAL A CA 1
ATOM 2028 C C . VAL A 1 265 ? -16.244 18.771 -24.233 1.00 77.38 265 VAL A C 1
ATOM 2030 O O . VAL A 1 265 ? -15.628 17.758 -24.555 1.00 77.38 265 VAL A O 1
ATOM 2033 N N . GLU A 1 266 ? -16.267 19.853 -25.017 1.00 77.88 266 GLU A N 1
ATOM 2034 C CA . GLU A 1 266 ? -15.567 19.926 -26.309 1.00 77.88 266 GLU A CA 1
ATOM 2035 C C . GLU A 1 266 ? -14.045 20.009 -26.142 1.00 77.88 266 GLU A C 1
ATOM 2037 O O . GLU A 1 266 ? -13.307 19.666 -27.064 1.00 77.88 266 GLU A O 1
ATOM 2042 N N . THR A 1 267 ? -13.560 20.389 -24.954 1.00 71.69 267 THR A N 1
ATOM 2043 C CA . THR A 1 267 ? -12.129 20.364 -24.629 1.00 71.69 267 THR A CA 1
ATOM 2044 C C . THR A 1 267 ? -11.653 18.997 -24.140 1.00 71.69 267 THR A C 1
ATOM 2046 O O . THR A 1 267 ? -10.486 18.864 -23.814 1.00 71.69 267 THR A O 1
ATOM 2049 N N . GLY A 1 268 ? -12.516 17.977 -24.084 1.00 69.50 268 GLY A N 1
ATOM 2050 C CA . GLY A 1 268 ? -12.169 16.644 -23.575 1.00 69.50 268 GLY A CA 1
ATOM 2051 C C . GLY A 1 268 ? -12.532 16.414 -22.105 1.00 69.50 268 GLY A C 1
ATOM 2052 O O . GLY A 1 268 ? -12.148 15.393 -21.544 1.00 69.50 268 GLY A O 1
ATOM 2053 N N . MET A 1 269 ? -13.288 17.328 -21.483 1.00 71.06 269 MET A N 1
ATOM 2054 C CA . MET A 1 269 ? -13.843 17.118 -20.144 1.00 71.06 269 MET A CA 1
ATOM 2055 C C . MET A 1 269 ? -14.973 16.082 -20.215 1.00 71.06 269 MET A C 1
ATOM 2057 O O . MET A 1 269 ? -16.004 16.314 -20.846 1.00 71.06 269 MET A O 1
ATOM 2061 N N . ASP A 1 270 ? -14.807 14.946 -19.549 1.00 71.69 270 ASP A N 1
ATOM 2062 C CA . ASP A 1 270 ? -15.855 13.932 -19.414 1.00 71.69 270 ASP A CA 1
ATOM 2063 C C . ASP A 1 270 ? -16.507 13.969 -18.016 1.00 71.69 270 ASP A C 1
ATOM 2065 O O . ASP A 1 270 ? -16.292 14.884 -17.218 1.00 71.69 270 ASP A O 1
ATOM 2069 N N . SER A 1 271 ? -17.341 12.972 -17.710 1.00 59.56 271 SER A N 1
ATOM 2070 C CA . SER A 1 271 ? -18.036 12.896 -16.418 1.00 59.56 271 SER A CA 1
ATOM 2071 C C . SER A 1 271 ? -17.086 12.712 -15.228 1.00 59.56 271 SER A C 1
ATOM 2073 O O . SER A 1 271 ? -17.392 13.198 -14.141 1.00 59.56 271 SER A O 1
ATOM 2075 N N . LEU A 1 272 ? -15.942 12.045 -15.414 1.00 65.25 272 LEU A N 1
ATOM 2076 C CA . LEU A 1 272 ? -14.960 11.821 -14.353 1.00 65.25 272 LEU A CA 1
ATOM 2077 C C . LEU A 1 272 ? -14.211 13.125 -14.042 1.00 65.25 272 LEU A C 1
ATOM 2079 O O . LEU A 1 272 ? -14.158 13.551 -12.887 1.00 65.25 272 LEU A O 1
ATOM 2083 N N . HIS A 1 273 ? -13.743 13.817 -15.084 1.00 66.38 273 HIS A N 1
ATOM 2084 C CA . HIS A 1 273 ? -13.081 15.119 -14.954 1.00 66.38 273 HIS A CA 1
ATOM 2085 C C . HIS A 1 273 ? -14.040 16.203 -14.436 1.00 66.38 273 HIS A C 1
ATOM 2087 O O . HIS A 1 273 ? -13.650 17.059 -13.643 1.00 66.38 273 HIS A O 1
ATOM 2093 N N . GLY A 1 274 ? -15.323 16.134 -14.808 1.00 66.44 274 GLY A N 1
ATOM 2094 C CA . GLY A 1 274 ? -16.361 17.033 -14.304 1.00 66.44 274 GLY A CA 1
ATOM 2095 C C . GLY A 1 274 ? -16.594 16.926 -12.798 1.00 66.44 274 GLY A C 1
ATOM 2096 O O . GLY A 1 274 ? -16.782 17.940 -12.124 1.00 66.44 274 GLY A O 1
ATOM 2097 N N . VAL A 1 275 ? -16.541 15.709 -12.252 1.00 68.69 275 VAL A N 1
ATOM 2098 C CA . VAL A 1 275 ? -16.661 15.479 -10.805 1.00 68.69 275 VAL A CA 1
ATOM 2099 C C . VAL A 1 275 ? -15.409 15.960 -10.067 1.00 68.69 275 VAL A C 1
ATOM 2101 O O . VAL A 1 275 ? -15.545 16.602 -9.025 1.00 68.69 275 VAL A O 1
ATOM 2104 N N . ALA A 1 276 ? -14.214 15.730 -10.617 1.00 68.00 276 ALA A N 1
ATOM 2105 C CA . ALA A 1 276 ? -12.957 16.217 -10.044 1.00 68.00 276 ALA A CA 1
ATOM 2106 C C . ALA A 1 276 ? -12.891 17.757 -10.009 1.00 68.00 276 ALA A C 1
ATOM 2108 O O . ALA A 1 276 ? -12.662 18.342 -8.946 1.00 68.00 276 ALA A O 1
ATOM 2109 N N . LEU A 1 277 ? -13.228 18.417 -11.126 1.00 75.19 277 LEU A N 1
ATOM 2110 C CA . LEU A 1 277 ? -13.366 19.875 -11.218 1.00 75.19 277 LEU A CA 1
ATOM 2111 C C . LEU A 1 277 ? -14.362 20.404 -10.178 1.00 75.19 277 LEU A C 1
ATOM 2113 O O . LEU A 1 277 ? -14.074 21.368 -9.470 1.00 75.19 277 LEU A O 1
ATOM 2117 N N . ARG A 1 278 ? -15.526 19.757 -10.041 1.00 76.31 278 ARG A N 1
ATOM 2118 C CA . ARG A 1 278 ? -16.544 20.140 -9.053 1.00 76.31 278 ARG A CA 1
ATOM 2119 C C . ARG A 1 278 ? -16.018 20.054 -7.622 1.00 76.31 278 ARG A C 1
ATOM 2121 O O . ARG A 1 278 ? -16.246 20.983 -6.851 1.00 76.31 278 ARG A O 1
ATOM 2128 N N . ASN A 1 279 ? -15.326 18.974 -7.268 1.00 70.44 279 ASN A N 1
ATOM 2129 C CA . ASN A 1 279 ? -14.798 18.767 -5.917 1.00 70.44 279 ASN A CA 1
ATOM 2130 C C . ASN A 1 279 ? -13.701 19.788 -5.579 1.00 70.44 279 ASN A C 1
ATOM 2132 O O . ASN A 1 279 ? -13.699 20.356 -4.486 1.00 70.44 279 ASN A O 1
ATOM 2136 N N . GLN A 1 280 ? -12.820 20.091 -6.535 1.00 71.19 280 GLN A N 1
ATOM 2137 C CA . GLN A 1 280 ? -11.790 21.117 -6.370 1.00 71.19 280 GLN A CA 1
ATOM 2138 C C . GLN A 1 280 ? -12.399 22.517 -6.231 1.00 71.19 280 GLN A C 1
ATOM 2140 O O . GLN A 1 280 ? -12.027 23.256 -5.320 1.00 71.19 280 GLN A O 1
ATOM 2145 N N . LEU A 1 281 ? -13.393 22.870 -7.053 1.00 74.00 281 LEU A N 1
ATOM 2146 C CA . LEU A 1 281 ? -14.104 24.143 -6.911 1.00 74.00 281 LEU A CA 1
ATOM 2147 C C . LEU A 1 281 ? -14.832 24.235 -5.569 1.00 74.00 281 LEU A C 1
ATOM 2149 O O . LEU A 1 281 ? -14.709 25.243 -4.882 1.00 74.00 281 LEU A O 1
ATOM 2153 N N . GLN A 1 282 ? -15.511 23.172 -5.143 1.00 72.38 282 GLN A N 1
ATOM 2154 C CA . GLN A 1 282 ? -16.171 23.109 -3.841 1.00 72.38 282 GLN A CA 1
ATOM 2155 C C . GLN A 1 282 ? -15.184 23.303 -2.677 1.00 72.38 282 GLN A C 1
ATOM 2157 O O . GLN A 1 282 ? -15.496 24.044 -1.745 1.00 72.38 282 GLN A O 1
ATOM 2162 N N . SER A 1 283 ? -13.990 22.712 -2.755 1.00 64.31 283 SER A N 1
ATOM 2163 C CA . SER A 1 283 ? -12.916 22.883 -1.766 1.00 64.31 283 SER A CA 1
ATOM 2164 C C . SER A 1 283 ? -12.366 24.317 -1.738 1.00 64.31 283 SER A C 1
ATOM 2166 O O . SER A 1 283 ? -12.232 24.924 -0.672 1.00 64.31 283 SER A O 1
ATOM 2168 N N . LEU A 1 284 ? -12.117 24.911 -2.910 1.00 67.94 284 LEU A N 1
ATOM 2169 C CA . LEU A 1 284 ? -11.537 26.254 -3.030 1.00 67.94 284 LEU A CA 1
ATOM 2170 C C . LEU A 1 284 ? -12.525 27.370 -2.672 1.00 67.94 284 LEU A C 1
ATOM 2172 O O . LEU A 1 284 ? -12.134 28.380 -2.076 1.00 67.94 284 LEU A O 1
ATOM 2176 N N . THR A 1 285 ? -13.800 27.198 -3.025 1.00 71.06 285 THR A N 1
ATOM 2177 C CA . THR A 1 285 ? -14.843 28.206 -2.800 1.00 71.06 285 THR A CA 1
ATOM 2178 C C . THR A 1 285 ? -15.653 27.961 -1.530 1.00 71.06 285 THR A C 1
ATOM 2180 O O . THR A 1 285 ? -16.413 28.842 -1.134 1.00 71.06 285 THR A O 1
ATOM 2183 N N . GLY A 1 286 ? -15.539 26.779 -0.913 1.00 67.44 286 GLY A N 1
ATOM 2184 C CA . GLY A 1 286 ? -16.326 26.376 0.258 1.00 67.44 286 GLY A CA 1
ATOM 2185 C C . GLY A 1 286 ? -17.829 26.250 -0.019 1.00 67.44 286 GLY A C 1
ATOM 2186 O O . GLY A 1 286 ? -18.632 26.408 0.897 1.00 67.44 286 GLY A O 1
ATOM 2187 N N . ARG A 1 287 ? -18.229 26.029 -1.281 1.00 71.31 287 ARG A N 1
ATOM 2188 C CA . ARG A 1 287 ? -19.636 26.059 -1.733 1.00 71.31 287 ARG A CA 1
ATOM 2189 C C . ARG A 1 287 ? -20.090 24.687 -2.195 1.00 71.31 287 ARG A C 1
ATOM 2191 O O . ARG A 1 287 ? -19.346 23.986 -2.871 1.00 71.31 287 ARG A O 1
ATOM 2198 N N . LEU A 1 288 ? -21.336 24.338 -1.890 1.00 68.94 288 LEU A N 1
ATOM 2199 C CA . LEU A 1 288 ? -21.959 23.115 -2.390 1.00 68.94 288 LEU A CA 1
ATOM 2200 C C . LEU A 1 288 ? -22.291 23.277 -3.876 1.00 68.94 288 LEU A C 1
ATOM 2202 O O . LEU A 1 288 ? -23.125 24.102 -4.247 1.00 68.94 288 LEU A O 1
ATOM 2206 N N . LEU A 1 289 ? -21.641 22.475 -4.717 1.00 74.31 289 LEU A N 1
ATOM 2207 C CA . LEU A 1 289 ? -21.838 22.480 -6.163 1.00 74.31 289 LEU A CA 1
ATOM 2208 C C . LEU A 1 289 ? -22.416 21.133 -6.617 1.00 74.31 289 LEU A C 1
ATOM 2210 O O . LEU A 1 289 ? -21.930 20.086 -6.181 1.00 74.31 289 LEU A O 1
ATOM 2214 N N . PRO A 1 290 ? -23.456 21.123 -7.469 1.00 71.50 290 PRO A N 1
ATOM 2215 C CA . PRO A 1 290 ? -24.050 19.882 -7.949 1.00 71.50 290 PRO A CA 1
ATOM 2216 C C . PRO A 1 290 ? -23.077 19.124 -8.858 1.00 71.50 290 PRO A C 1
ATOM 2218 O O . PRO A 1 290 ? -22.304 19.720 -9.605 1.00 71.50 290 PRO A O 1
ATOM 2221 N N . ALA A 1 291 ? -23.146 17.790 -8.838 1.00 60.97 291 ALA A N 1
ATOM 2222 C CA . ALA A 1 291 ? -22.293 16.929 -9.664 1.00 60.97 291 ALA A CA 1
ATOM 2223 C C . ALA A 1 291 ? -22.451 17.183 -11.177 1.00 60.97 291 ALA A C 1
ATOM 2225 O O . ALA A 1 291 ? -21.542 16.896 -11.949 1.00 60.97 291 ALA A O 1
ATOM 2226 N N . SER A 1 292 ? -23.587 17.750 -11.587 1.00 72.38 292 SER A N 1
ATOM 2227 C CA . SER A 1 292 ? -23.919 18.118 -12.962 1.00 72.38 292 SER A CA 1
ATOM 2228 C C . SER A 1 292 ? -23.409 19.498 -13.387 1.00 72.38 292 SER A C 1
ATOM 2230 O O . SER A 1 292 ? -23.743 19.938 -14.482 1.00 72.38 292 SER A O 1
ATOM 2232 N N . ILE A 1 293 ? -22.593 20.191 -12.580 1.00 78.81 293 ILE A N 1
ATOM 2233 C CA . ILE A 1 293 ? -22.227 21.598 -12.829 1.00 78.81 293 ILE A CA 1
ATOM 2234 C C . ILE A 1 293 ? -21.614 21.855 -14.215 1.00 78.81 293 ILE A C 1
ATOM 2236 O O . ILE A 1 293 ? -21.891 22.891 -14.809 1.00 78.81 293 ILE A O 1
AT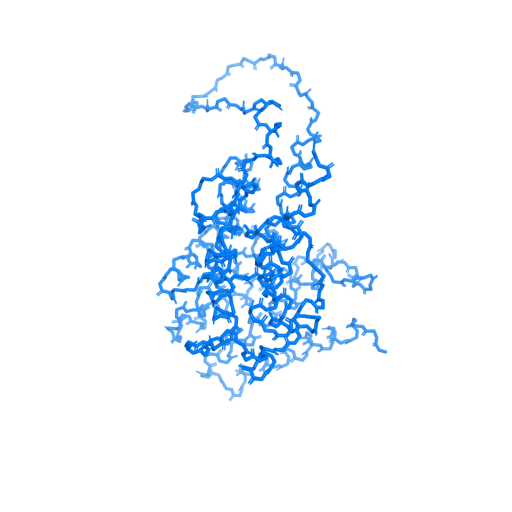OM 2240 N N . ILE A 1 294 ? -20.852 20.904 -14.764 1.00 74.62 294 ILE A N 1
ATOM 2241 C CA . ILE A 1 294 ? -20.270 21.004 -16.114 1.00 74.62 294 ILE A CA 1
ATOM 2242 C C . ILE A 1 294 ? -21.290 20.807 -17.247 1.00 74.62 294 ILE A C 1
ATOM 2244 O O . ILE A 1 294 ? -21.012 21.157 -18.387 1.00 74.62 294 ILE A O 1
ATOM 2248 N N . PHE A 1 295 ? -22.459 20.241 -16.952 1.00 75.69 295 PHE A N 1
ATOM 2249 C CA . PHE A 1 295 ? -23.566 20.083 -17.896 1.00 75.69 295 PHE A CA 1
ATOM 2250 C C . PHE A 1 295 ? -24.559 21.242 -17.776 1.00 75.69 295 PHE A C 1
ATOM 2252 O O . PHE A 1 295 ? -25.073 21.721 -18.783 1.00 75.69 295 PHE A O 1
ATOM 2259 N N . ASP A 1 296 ? -24.781 21.723 -16.552 1.00 75.50 296 ASP A N 1
ATOM 2260 C CA . ASP A 1 296 ? -25.674 22.849 -16.267 1.00 75.50 296 ASP A CA 1
ATOM 2261 C C . ASP A 1 296 ? -25.043 24.194 -16.672 1.00 75.50 296 ASP A C 1
ATOM 2263 O O . ASP A 1 296 ? -25.733 25.113 -17.118 1.00 75.50 296 ASP A O 1
ATOM 2267 N N . TYR A 1 297 ? -23.716 24.295 -16.554 1.00 81.69 297 TYR A N 1
ATOM 2268 C CA . TYR A 1 297 ? -22.915 25.467 -16.897 1.00 81.69 297 TYR A CA 1
ATOM 2269 C C . TYR A 1 297 ? -21.717 25.023 -17.746 1.00 81.69 297 TYR A C 1
ATOM 2271 O O . TYR A 1 297 ? -20.618 24.833 -17.227 1.00 81.69 297 TYR A O 1
ATOM 2279 N N . PRO A 1 298 ? -21.909 24.845 -19.064 1.00 83.19 298 PRO A N 1
ATOM 2280 C CA . PRO A 1 298 ? -20.953 24.121 -19.894 1.00 83.19 298 PRO A CA 1
ATOM 2281 C C . PRO A 1 298 ? -19.646 24.863 -20.173 1.00 83.19 298 PRO A C 1
ATOM 2283 O O . PRO A 1 298 ? -18.735 24.250 -20.709 1.00 83.19 298 PRO A O 1
ATOM 2286 N N . SER A 1 299 ? -19.511 26.144 -19.815 1.00 82.75 299 SER A N 1
ATOM 2287 C CA . SER A 1 299 ? -18.284 26.925 -20.016 1.00 82.75 299 SER A CA 1
ATOM 2288 C C . SER A 1 299 ? -17.732 27.488 -18.709 1.00 82.75 299 SER A C 1
ATOM 2290 O O . SER A 1 299 ? -18.466 27.701 -17.739 1.00 82.75 299 SER A O 1
ATOM 2292 N N . GLN A 1 300 ? -16.434 27.808 -18.694 1.00 79.62 300 GLN A N 1
ATOM 2293 C CA . GLN A 1 300 ? -15.784 28.426 -17.533 1.00 79.62 300 GLN A CA 1
ATOM 2294 C C . GLN A 1 300 ? -16.496 29.721 -17.121 1.00 79.62 300 GLN A C 1
ATOM 2296 O O . GLN A 1 300 ? -16.783 29.932 -15.941 1.00 79.62 300 GLN A O 1
ATOM 2301 N N . ARG A 1 301 ? -16.869 30.560 -18.098 1.00 79.25 301 ARG A N 1
ATOM 2302 C CA . ARG A 1 301 ? -17.609 31.802 -17.843 1.00 79.25 301 ARG A CA 1
ATOM 2303 C C . ARG A 1 301 ? -18.985 31.542 -17.226 1.00 79.25 301 ARG A C 1
ATOM 2305 O O . ARG A 1 301 ? -19.393 32.296 -16.342 1.00 79.25 301 ARG A O 1
ATOM 2312 N N . ALA A 1 302 ? -19.688 30.495 -17.662 1.00 78.88 302 ALA A N 1
ATOM 2313 C CA . ALA A 1 302 ? -20.998 30.132 -17.126 1.00 78.88 302 ALA A CA 1
ATOM 2314 C C . ALA A 1 302 ? -20.905 29.680 -15.659 1.00 78.88 302 ALA A C 1
ATOM 2316 O O . ALA A 1 302 ? -21.694 30.143 -14.831 1.00 78.88 302 ALA A O 1
ATOM 2317 N N . ILE A 1 303 ? -19.901 28.863 -15.322 1.00 80.12 303 ILE A N 1
ATOM 2318 C CA . ILE A 1 303 ? -19.653 28.404 -13.946 1.00 80.12 303 ILE A CA 1
ATOM 2319 C C . ILE A 1 303 ? -19.304 29.596 -13.046 1.00 80.12 303 ILE A C 1
ATOM 2321 O O . ILE A 1 303 ? -19.899 29.757 -11.981 1.00 80.12 303 ILE A O 1
ATOM 2325 N N . VAL A 1 304 ? -18.411 30.492 -13.488 1.00 81.94 304 VAL A N 1
ATOM 2326 C CA . VAL A 1 304 ? -18.070 31.715 -12.737 1.00 81.94 304 VAL A CA 1
ATOM 2327 C C . VAL A 1 304 ? -19.305 32.572 -12.486 1.00 81.94 304 VAL A C 1
ATOM 2329 O O . VAL A 1 304 ? -19.538 33.014 -11.363 1.00 81.94 304 VAL A O 1
ATOM 2332 N N . SER A 1 305 ? -20.108 32.816 -13.521 1.00 80.12 305 SER A N 1
ATOM 2333 C CA . SER A 1 305 ? -21.336 33.601 -13.396 1.00 80.12 305 SER A CA 1
ATOM 2334 C C . SER A 1 305 ? -22.311 32.982 -12.394 1.00 80.12 305 SER A C 1
ATOM 2336 O O . SER A 1 305 ? -22.929 33.719 -11.625 1.00 80.12 305 SER A O 1
ATOM 2338 N N . HIS A 1 306 ? -22.415 31.652 -12.356 1.00 81.94 306 HIS A N 1
ATOM 2339 C CA . HIS A 1 306 ? -23.231 30.956 -11.367 1.00 81.94 306 HIS A CA 1
ATOM 2340 C C . HIS A 1 306 ? -22.705 31.151 -9.940 1.00 81.94 306 HIS A C 1
ATOM 2342 O O . HIS A 1 306 ? -23.472 31.524 -9.054 1.00 81.94 306 HIS A O 1
ATOM 2348 N N . LEU A 1 307 ? -21.400 30.970 -9.721 1.00 78.62 307 LEU A N 1
ATOM 2349 C CA . LEU A 1 307 ? -20.767 31.130 -8.407 1.00 78.62 307 LEU A CA 1
ATOM 2350 C C . LEU A 1 307 ? -20.876 32.564 -7.877 1.00 78.62 307 LEU A C 1
ATOM 2352 O O . LEU A 1 307 ? -21.184 32.771 -6.702 1.00 78.62 307 LEU A O 1
ATOM 2356 N N . VAL A 1 308 ? -20.690 33.559 -8.750 1.00 79.44 308 VAL A N 1
ATOM 2357 C CA . VAL A 1 308 ? -20.882 34.975 -8.407 1.00 79.44 308 VAL A CA 1
ATOM 2358 C C . VAL A 1 308 ? -22.341 35.228 -8.026 1.00 79.44 308 VAL A C 1
ATOM 2360 O O . VAL A 1 308 ? -22.602 35.796 -6.968 1.00 79.44 308 VAL A O 1
ATOM 2363 N N . GLN A 1 309 ? -23.300 34.727 -8.808 1.00 79.44 309 GLN A N 1
ATOM 2364 C CA . GLN A 1 309 ? -24.721 34.899 -8.507 1.00 79.44 309 GLN A CA 1
ATOM 2365 C C . GLN A 1 309 ? -25.138 34.207 -7.197 1.00 79.44 309 GLN A C 1
ATOM 2367 O O . GLN A 1 309 ? -25.940 34.757 -6.442 1.00 79.44 309 GLN A O 1
ATOM 2372 N N . GLN A 1 310 ? -24.606 33.018 -6.902 1.00 74.81 310 GLN A N 1
ATOM 2373 C CA . GLN A 1 310 ? -24.817 32.362 -5.608 1.00 74.81 310 GLN A CA 1
ATOM 2374 C C . GLN A 1 310 ? -24.257 33.212 -4.459 1.00 74.81 310 GLN A C 1
ATOM 2376 O O . GLN A 1 310 ? -24.924 33.370 -3.437 1.00 74.81 310 GLN A O 1
ATOM 2381 N N . SER A 1 311 ? -23.078 33.815 -4.646 1.00 72.44 311 SER A N 1
ATOM 2382 C CA . SER A 1 311 ? -22.447 34.659 -3.626 1.00 72.44 311 SER A CA 1
ATOM 2383 C C . SER A 1 311 ? -23.246 35.927 -3.325 1.00 72.44 311 SER A C 1
ATOM 2385 O O . SER A 1 311 ? -23.379 36.312 -2.167 1.00 72.44 311 SER A O 1
ATOM 2387 N N . GLU A 1 312 ? -23.847 36.538 -4.347 1.00 73.69 312 GLU A N 1
ATOM 2388 C CA . GLU A 1 312 ? -24.705 37.717 -4.197 1.00 73.69 312 GLU A CA 1
ATOM 2389 C C . GLU A 1 312 ? -26.028 37.375 -3.495 1.00 73.69 312 GLU A C 1
ATOM 2391 O O . GLU A 1 312 ? -26.537 38.167 -2.702 1.00 73.69 312 GLU A O 1
ATOM 2396 N N . ARG A 1 313 ? -26.586 36.183 -3.750 1.00 71.31 313 ARG A N 1
ATOM 2397 C CA . ARG A 1 313 ? -27.833 35.717 -3.117 1.00 71.31 313 ARG A CA 1
ATOM 2398 C C . ARG A 1 313 ? -27.658 35.392 -1.637 1.00 71.31 313 ARG A C 1
ATOM 2400 O O . ARG A 1 313 ? -28.526 35.744 -0.847 1.00 71.31 313 ARG A O 1
ATOM 2407 N N . GLU A 1 314 ? -26.551 34.761 -1.259 1.00 64.25 314 GLU A N 1
ATOM 2408 C CA . GLU A 1 314 ? -26.215 34.490 0.147 1.00 64.25 314 GLU A CA 1
ATOM 2409 C C . GLU A 1 314 ? -25.997 35.786 0.937 1.00 64.25 314 GLU A C 1
ATOM 2411 O O . GLU A 1 314 ? -26.407 35.883 2.089 1.00 64.25 314 GLU A O 1
ATOM 2416 N N . GLN A 1 315 ? -25.414 36.809 0.306 1.00 60.50 315 GLN A N 1
ATOM 2417 C CA . GLN A 1 315 ? -25.210 38.122 0.927 1.00 60.50 315 GLN A CA 1
ATOM 2418 C C . GLN A 1 315 ? -26.506 38.907 1.140 1.00 60.50 315 GLN A C 1
ATOM 2420 O O . GLN A 1 315 ? -26.564 39.721 2.049 1.00 60.50 315 GLN A O 1
ATOM 2425 N N . MET A 1 316 ? -27.539 38.688 0.320 1.00 57.62 316 MET A N 1
ATOM 2426 C CA . MET A 1 316 ? -28.865 39.279 0.550 1.00 57.62 316 MET A CA 1
ATOM 2427 C C . MET A 1 316 ? -29.690 38.516 1.598 1.00 57.62 316 MET A C 1
ATOM 2429 O O . MET A 1 316 ? -30.722 39.024 2.036 1.00 57.62 316 MET A O 1
ATOM 2433 N N . ALA A 1 317 ? -29.276 37.298 1.959 1.00 55.94 317 ALA A N 1
ATOM 2434 C CA . ALA A 1 317 ? -29.963 36.441 2.923 1.00 55.94 317 ALA A CA 1
ATOM 2435 C C . ALA A 1 317 ? -29.390 36.528 4.355 1.00 55.94 317 ALA A C 1
ATOM 2437 O O . ALA A 1 317 ? -30.046 36.046 5.279 1.00 55.94 317 ALA A O 1
ATOM 2438 N N . ASN A 1 318 ? -28.212 37.141 4.527 1.00 44.84 318 ASN A N 1
ATOM 2439 C CA . ASN A 1 318 ? -27.554 37.443 5.808 1.00 44.84 318 ASN A CA 1
ATOM 2440 C C . ASN A 1 318 ? -27.683 38.928 6.164 1.00 44.84 318 ASN A C 1
ATOM 2442 O O . ASN A 1 318 ? -27.726 39.227 7.377 1.00 44.84 318 ASN A O 1
#

InterPro domains:
  IPR006162 Phosphopantetheine attachment site [PS00012] (266-281)
  IPR009081 Phosphopantetheine binding ACP domain [PF00550] (253-307)
  IPR009081 Phosphopantetheine binding ACP domain [PS50075] (236-311)
  IPR011990 Tetratricopeptide-like helical domain superfamily [G3DSA:1.25.40.10] (1-190)
  IPR020806 Polyketide synthase-like, phosphopantetheine-binding domain [SM00823] (242-311)
  IPR036736 ACP-like superfamily [G3DSA:1.10.1200.10] (234-313)
  IPR036736 ACP-like superfamily [SSF47336] (243-311)

Radius of gyration: 24.94 Å; Cα contacts (8 Å, |Δi|>4): 326; chains: 1; bounding box: 48×64×70 Å

Nearest PDB structures (foldseek):
  3gw4-assembly1_A  TM=8.264E-01  e=3.402E-04  Deinococcus radiodurans R1 = ATCC 13939 = DSM 20539
  4jhr-assembly1_B  TM=5.489E-01  e=3.866E-04  Mus musculus
  4i1a-assembly3_A  TM=6.461E-01  e=4.033E-02  Bacillus subtilis subsp. subtilis str. 168
  4i1a-assembly3_B  TM=7.343E-01  e=9.873E-02  Bacillus subtilis subsp. subtilis str. 168
  3q15-assembly1_A-2  TM=6.156E-01  e=3.122E-02  Bacillus subtilis

Secondary structure (DSSP, 8-state):
--HHHHHHHHHHHHHHHHHHHHHH-TT-HHHHHHHHHHHHHHHHHHHHT-SSTTPPPPP-THHHHHHHHHHHHHHHHHHHHHHHHT-HHHHHHHHHHHHHHHHHTT--HHHHHHHHHHHHHHHHHTT-HHHHHHHHHHHHHHHHHTT-HHHHHHHHHHHHHHHHHTT-HHHHHHHHHHHHHHHHHHHT-----------------PPPPPPTTTSTTTTS---SS--SPP--SS---HHHHHHHHHHHHHHHH--SS--TTS-GGGGT--HHHHHHHHHHHHHHH-----TTHHHHS-SHHHHHHHHHHHHHHHHHH-

pLDDT: mean 71.39, std 19.17, range [25.27, 96.38]